Protein AF-A0A502CGW6-F1 (afdb_monomer)

Mean predicted aligned error: 6.19 Å

Organism: NCBI:txid301154

Secondary structure (DSSP, 8-state):
-HHHHHHHHHHHSEEEHHHHHHHHT--HHHHHHHHHTTSSPBP--HHHHHHHTS-EEEHHHHHHHHHHHHHHSPPSPPPTT-EEHHHHGGG--SS---HHHHHHHHH-BTTB--SS-EEE--S--SSHHHHEEE-TTGGGGGTT----SGGGTT----SEE-HHHHHHHTT-TT-TT--HHHHTTTTEESS-SSSSSPEEEHHHHHHHHHHEE-HHHHHHHHT--HHHHHHHHGGGGGGB-SSSEEHHHHHHTT----

Radius of gyration: 19.45 Å; Cα contacts (8 Å, |Δi|>4): 403; chains: 1; bounding box: 50×48×57 Å

Sequence (258 aa):
MAELVEIRRAQIESRTWAEIARSIGIPLYGMEQLHCMEKIDREMNAAAQYLRGAWGVTTASRDTLWDDIEQNATQGIPPRGATPLGTAVRRIGGRLKPWGAIFDALSGSALQPSPMRFWISTDNAAAWTRRIQVISEDLKRFDDVAFDPEGYALLRFSETTNITGAREILNLGGIPSCNLQKLFAGDIASRPQFGPEKAIGLSVVLEEAQRSISVAEICEHNQWSPRRLKGQVLKFADARTATGWKREVIEGSGLLTS

pLDDT: mean 86.33, std 9.91, range [49.78, 96.38]

Structure (mmCIF, N/CA/C/O backbone):
data_AF-A0A502CGW6-F1
#
_entry.id   AF-A0A502CGW6-F1
#
loop_
_atom_site.group_PDB
_atom_site.id
_atom_site.type_symbol
_atom_site.label_atom_id
_atom_site.label_alt_id
_atom_site.label_comp_id
_atom_site.label_asym_id
_atom_site.label_entity_id
_atom_site.label_seq_id
_atom_site.pdbx_PDB_ins_code
_atom_site.Cartn_x
_atom_site.Cartn_y
_atom_site.Cartn_z
_atom_site.occupancy
_atom_site.B_iso_or_equiv
_atom_site.auth_seq_id
_atom_site.auth_comp_id
_atom_site.auth_asym_id
_atom_site.auth_atom_id
_atom_site.pdbx_PDB_model_num
ATOM 1 N N . MET A 1 1 ? 27.212 -11.651 -29.723 1.00 62.97 1 MET A N 1
ATOM 2 C CA . MET A 1 1 ? 27.913 -10.542 -29.025 1.00 62.97 1 MET A CA 1
ATOM 3 C C . MET A 1 1 ? 26.953 -9.400 -28.701 1.00 62.97 1 MET A C 1
ATOM 5 O O . MET A 1 1 ? 26.825 -9.102 -27.525 1.00 62.97 1 MET A O 1
ATOM 9 N N . ALA A 1 2 ? 26.238 -8.825 -29.679 1.00 70.25 2 ALA A N 1
ATOM 10 C CA . ALA A 1 2 ? 25.236 -7.771 -29.441 1.00 70.25 2 ALA A CA 1
ATOM 11 C C . ALA A 1 2 ? 24.123 -8.187 -28.452 1.00 70.25 2 ALA A C 1
ATOM 13 O O . ALA A 1 2 ? 23.857 -7.475 -27.493 1.00 70.25 2 ALA A O 1
ATOM 14 N N . GLU A 1 3 ? 23.586 -9.399 -28.598 1.00 80.50 3 GLU A N 1
ATOM 15 C CA . GLU A 1 3 ? 22.519 -9.932 -27.735 1.00 80.50 3 GLU A CA 1
ATOM 16 C C . GLU A 1 3 ? 22.928 -10.059 -26.250 1.00 80.50 3 GLU A C 1
ATOM 18 O O . GLU A 1 3 ? 22.177 -9.700 -25.350 1.00 80.50 3 GLU A O 1
ATOM 23 N N . LEU A 1 4 ? 24.170 -10.475 -25.966 1.00 84.62 4 LEU A N 1
ATOM 24 C CA . LEU A 1 4 ? 24.692 -10.531 -24.591 1.00 84.62 4 LEU A CA 1
ATOM 25 C C . LEU A 1 4 ? 24.884 -9.134 -23.981 1.00 84.62 4 LEU A C 1
ATOM 27 O O . LEU A 1 4 ? 24.728 -8.961 -22.772 1.00 84.62 4 LEU A O 1
ATOM 31 N N . VAL A 1 5 ? 25.227 -8.140 -24.806 1.00 89.50 5 VAL A N 1
ATOM 32 C CA . VAL A 1 5 ? 25.346 -6.742 -24.370 1.00 89.50 5 VAL A CA 1
ATOM 33 C C . VAL A 1 5 ? 23.971 -6.180 -24.011 1.00 89.50 5 VAL A C 1
ATOM 35 O O . VAL A 1 5 ? 23.846 -5.521 -22.981 1.00 89.50 5 VAL A O 1
ATOM 38 N N . GLU A 1 6 ? 22.938 -6.485 -24.796 1.00 89.12 6 GLU A N 1
ATOM 39 C CA . GLU A 1 6 ? 21.555 -6.069 -24.527 1.00 89.12 6 GLU A CA 1
ATOM 40 C C . GLU A 1 6 ? 20.983 -6.722 -23.267 1.00 89.12 6 GLU A C 1
ATOM 42 O O . GLU A 1 6 ? 20.411 -6.030 -22.428 1.00 89.12 6 GLU A O 1
ATOM 47 N N . ILE A 1 7 ? 21.211 -8.024 -23.066 1.00 88.81 7 ILE A N 1
ATOM 48 C CA . ILE A 1 7 ? 20.796 -8.726 -21.840 1.00 88.81 7 ILE A CA 1
ATOM 49 C C . ILE A 1 7 ? 21.468 -8.108 -20.610 1.00 88.81 7 ILE A C 1
ATOM 51 O O . ILE A 1 7 ? 20.817 -7.863 -19.593 1.00 88.81 7 ILE A O 1
ATOM 55 N N . ARG A 1 8 ? 22.774 -7.828 -20.691 1.00 88.50 8 ARG A N 1
ATOM 56 C CA . ARG A 1 8 ? 23.515 -7.219 -19.581 1.00 88.50 8 ARG A CA 1
ATOM 57 C C . ARG A 1 8 ? 23.045 -5.794 -19.300 1.00 88.50 8 ARG A C 1
ATOM 59 O O . ARG A 1 8 ? 22.948 -5.417 -18.135 1.00 88.50 8 ARG A O 1
ATOM 66 N N . ARG A 1 9 ? 22.737 -5.021 -20.344 1.00 89.94 9 ARG A N 1
ATOM 67 C CA . ARG A 1 9 ? 22.161 -3.679 -20.216 1.00 89.94 9 ARG A CA 1
ATOM 68 C C . ARG A 1 9 ? 20.817 -3.733 -19.492 1.00 89.94 9 ARG A C 1
ATOM 70 O O . ARG A 1 9 ? 20.691 -3.102 -18.449 1.00 89.94 9 ARG A O 1
ATOM 77 N N . ALA A 1 10 ? 19.897 -4.577 -19.957 1.00 88.12 10 ALA A N 1
ATOM 78 C CA . ALA A 1 10 ? 18.607 -4.818 -19.313 1.00 88.12 10 ALA A CA 1
ATOM 79 C C . ALA A 1 10 ? 18.766 -5.200 -17.830 1.00 88.12 10 ALA A C 1
ATOM 81 O O . ALA A 1 10 ? 18.075 -4.684 -16.958 1.00 88.12 10 ALA A O 1
ATOM 82 N N . GLN A 1 11 ? 19.741 -6.047 -17.481 1.00 86.06 11 GLN A N 1
ATOM 83 C CA . GLN A 1 11 ? 20.004 -6.388 -16.077 1.00 86.06 11 GLN A CA 1
ATOM 84 C C . GLN A 1 11 ? 20.481 -5.202 -15.219 1.00 86.06 11 GLN A C 1
ATOM 86 O O . GLN A 1 11 ? 20.134 -5.127 -14.037 1.00 86.06 11 GLN A O 1
ATOM 91 N N . ILE A 1 12 ? 21.268 -4.288 -15.792 1.00 88.88 12 ILE A N 1
ATOM 92 C CA . ILE A 1 12 ? 21.790 -3.096 -15.106 1.00 88.88 12 ILE A CA 1
ATOM 93 C C . ILE A 1 12 ? 20.691 -2.039 -14.933 1.00 88.88 12 ILE A C 1
ATOM 95 O O . ILE A 1 12 ? 20.550 -1.494 -13.833 1.00 88.88 12 ILE A O 1
ATOM 99 N N . GLU A 1 13 ? 19.910 -1.809 -15.990 1.00 92.00 13 GLU A N 1
ATOM 100 C CA . GLU A 1 13 ? 18.857 -0.785 -16.124 1.00 92.00 13 GLU A CA 1
ATOM 101 C C . GLU A 1 13 ? 17.496 -1.232 -15.570 1.00 92.00 13 GLU A C 1
ATOM 103 O O . GLU A 1 13 ? 16.495 -0.528 -15.684 1.00 92.00 13 GLU A O 1
ATOM 108 N N . SER A 1 14 ? 17.442 -2.395 -14.918 1.00 91.88 14 SER A N 1
ATOM 109 C CA . SER A 1 14 ? 16.259 -2.839 -14.190 1.00 91.88 14 SER A CA 1
ATOM 110 C C . SER A 1 14 ? 16.593 -3.379 -12.802 1.00 91.88 14 SER A C 1
ATOM 112 O O . SER A 1 14 ? 17.697 -3.855 -12.488 1.00 91.88 14 SER A O 1
ATOM 114 N N . ARG A 1 15 ? 15.604 -3.303 -11.919 1.00 91.31 15 ARG A N 1
ATOM 115 C CA . ARG A 1 15 ? 15.628 -3.888 -10.574 1.00 91.31 15 ARG A CA 1
ATOM 116 C C . ARG A 1 15 ? 14.469 -4.851 -10.423 1.00 91.31 15 ARG A C 1
ATOM 118 O O . ARG A 1 15 ? 13.505 -4.790 -11.176 1.00 91.31 15 ARG A O 1
ATOM 125 N N . THR A 1 16 ? 14.574 -5.785 -9.489 1.00 89.69 16 THR A N 1
ATOM 126 C CA . THR A 1 16 ? 13.468 -6.713 -9.247 1.00 89.69 16 THR A CA 1
ATOM 127 C C . THR A 1 16 ? 12.258 -5.961 -8.698 1.00 89.69 16 THR A C 1
ATOM 129 O O . THR A 1 16 ? 12.388 -4.988 -7.951 1.00 89.69 16 THR A O 1
ATOM 132 N N . TRP A 1 17 ? 11.074 -6.477 -9.006 1.00 87.44 17 TRP A N 1
ATOM 133 C CA . TRP A 1 17 ? 9.801 -5.998 -8.471 1.00 87.44 17 TRP A CA 1
ATOM 134 C C . TRP A 1 17 ? 9.826 -5.824 -6.943 1.00 87.44 17 TRP A C 1
ATOM 136 O O . TRP A 1 17 ? 9.411 -4.796 -6.418 1.00 87.44 17 TRP A O 1
ATOM 146 N N . ALA A 1 18 ? 10.386 -6.804 -6.223 1.00 86.69 18 ALA A N 1
ATOM 147 C CA . ALA A 1 18 ? 10.474 -6.790 -4.764 1.00 86.69 18 ALA A CA 1
ATOM 148 C C . ALA A 1 18 ? 11.466 -5.748 -4.215 1.00 86.69 18 ALA A C 1
ATOM 150 O O . ALA A 1 18 ? 11.221 -5.170 -3.155 1.00 86.69 18 ALA A O 1
ATOM 151 N N . GLU A 1 19 ? 12.581 -5.492 -4.908 1.00 89.44 19 GLU A N 1
ATOM 152 C CA . GLU A 1 19 ? 13.518 -4.425 -4.531 1.00 89.44 19 GLU A CA 1
ATOM 153 C C . GLU A 1 19 ? 12.863 -3.053 -4.660 1.00 89.44 19 GLU A C 1
ATOM 155 O O . GLU A 1 19 ? 12.957 -2.244 -3.733 1.00 89.44 19 GLU A O 1
ATOM 160 N N . ILE A 1 20 ? 12.153 -2.813 -5.767 1.00 90.81 20 ILE A N 1
ATOM 161 C CA . ILE A 1 20 ? 11.438 -1.553 -5.971 1.00 90.81 20 ILE A CA 1
ATOM 162 C C . ILE A 1 20 ? 10.308 -1.407 -4.951 1.00 90.81 20 ILE A C 1
ATOM 164 O O . ILE A 1 20 ? 10.285 -0.403 -4.241 1.00 90.81 20 ILE A O 1
ATOM 168 N N . ALA A 1 21 ? 9.470 -2.431 -4.765 1.00 91.06 21 ALA A N 1
ATOM 169 C CA . ALA A 1 21 ? 8.412 -2.441 -3.752 1.00 91.06 21 ALA A CA 1
ATOM 170 C C . ALA A 1 21 ? 8.939 -2.084 -2.351 1.00 91.06 21 ALA A C 1
ATOM 172 O O . ALA A 1 21 ? 8.340 -1.276 -1.641 1.00 91.06 21 ALA A O 1
ATOM 173 N N . ARG A 1 22 ? 10.102 -2.631 -1.964 1.00 89.94 22 ARG A N 1
ATOM 174 C CA . ARG A 1 22 ? 10.756 -2.336 -0.679 1.00 89.94 22 ARG A CA 1
ATOM 175 C C . ARG A 1 22 ? 11.248 -0.892 -0.593 1.00 89.94 22 ARG A C 1
ATOM 177 O O . ARG A 1 22 ? 11.094 -0.280 0.460 1.00 89.94 22 ARG A O 1
ATOM 184 N N . SER A 1 23 ? 11.831 -0.367 -1.672 1.00 90.31 23 SER A N 1
ATOM 185 C CA . SER A 1 23 ? 12.300 1.025 -1.741 1.00 90.31 23 SER A CA 1
ATOM 186 C C . SER A 1 23 ? 11.148 2.029 -1.682 1.00 90.31 23 SER A C 1
ATOM 188 O O . SER A 1 23 ? 11.258 3.057 -1.019 1.00 90.31 23 SER A O 1
ATOM 190 N N . ILE A 1 24 ? 10.004 1.711 -2.291 1.00 91.69 24 ILE A N 1
ATOM 191 C CA . ILE A 1 24 ? 8.788 2.512 -2.150 1.00 91.69 24 ILE A CA 1
ATOM 192 C C . ILE A 1 24 ? 8.216 2.342 -0.736 1.00 91.69 24 ILE A C 1
ATOM 194 O O . ILE A 1 24 ? 7.818 3.308 -0.093 1.00 91.69 24 ILE A O 1
ATOM 198 N N . GLY A 1 25 ? 8.210 1.114 -0.222 1.00 91.12 25 GLY A N 1
ATOM 199 C CA . GLY A 1 25 ? 7.536 0.739 1.017 1.00 91.12 25 GLY A CA 1
ATOM 200 C C . GLY A 1 25 ? 6.070 0.364 0.806 1.00 91.12 25 GLY A C 1
ATOM 201 O O . GLY A 1 25 ? 5.244 0.708 1.651 1.00 91.12 25 GLY A O 1
ATOM 202 N N . ILE A 1 26 ? 5.768 -0.327 -0.298 1.00 92.75 26 ILE A N 1
ATOM 203 C CA . ILE A 1 26 ? 4.449 -0.896 -0.619 1.00 92.75 26 ILE A CA 1
ATOM 204 C C . ILE A 1 26 ? 4.547 -2.420 -0.817 1.00 92.75 26 ILE A C 1
ATOM 206 O O . ILE A 1 26 ? 5.631 -2.943 -1.089 1.00 92.75 26 ILE A O 1
ATOM 210 N N . PRO A 1 27 ? 3.441 -3.164 -0.657 1.00 91.06 27 PRO A N 1
ATOM 211 C CA . PRO A 1 27 ? 3.388 -4.595 -0.955 1.00 91.06 27 PRO A CA 1
ATOM 212 C C . PRO A 1 27 ? 3.413 -4.867 -2.468 1.00 91.06 27 PRO A C 1
ATOM 214 O O . PRO A 1 27 ? 3.195 -3.970 -3.280 1.00 91.06 27 PRO A O 1
ATOM 217 N N . LEU A 1 28 ? 3.640 -6.129 -2.854 1.00 88.81 28 LEU A N 1
ATOM 218 C CA . LEU A 1 28 ? 3.736 -6.526 -4.266 1.00 88.81 28 LEU A CA 1
ATOM 219 C C . LEU A 1 28 ? 2.450 -6.244 -5.057 1.00 88.81 28 LEU A C 1
ATOM 221 O O . LEU A 1 28 ? 2.550 -5.803 -6.195 1.00 88.81 28 LEU A O 1
ATOM 225 N N . TYR A 1 29 ? 1.269 -6.393 -4.447 1.00 90.56 29 TYR A N 1
ATOM 226 C CA . TYR A 1 29 ? 0.013 -6.022 -5.108 1.00 90.56 29 TYR A CA 1
ATOM 227 C C . TYR A 1 29 ? -0.060 -4.514 -5.398 1.00 90.56 29 TYR A C 1
ATOM 229 O O . TYR A 1 29 ? -0.655 -4.095 -6.382 1.00 90.56 29 TYR A O 1
ATOM 237 N N . GLY A 1 30 ? 0.573 -3.672 -4.571 1.00 93.31 30 GLY A N 1
ATOM 238 C CA . GLY A 1 30 ? 0.634 -2.232 -4.818 1.00 93.31 30 GLY A CA 1
ATOM 239 C C . GLY A 1 30 ? 1.439 -1.917 -6.077 1.00 93.31 30 GLY A C 1
ATOM 240 O O . GLY A 1 30 ? 1.062 -1.048 -6.849 1.00 93.31 30 GLY A O 1
ATOM 241 N N . MET A 1 31 ? 2.501 -2.680 -6.332 1.00 92.12 31 MET A N 1
ATOM 242 C CA . MET A 1 31 ? 3.257 -2.579 -7.578 1.00 92.12 31 MET A CA 1
ATOM 243 C C . MET A 1 31 ? 2.454 -3.057 -8.796 1.00 92.12 31 MET A C 1
ATOM 245 O O . MET A 1 31 ? 2.593 -2.483 -9.868 1.00 92.12 31 MET A O 1
ATOM 249 N N . GLU A 1 32 ? 1.608 -4.082 -8.654 1.00 91.62 32 GLU A N 1
ATOM 250 C CA . GLU A 1 32 ? 0.695 -4.497 -9.733 1.00 91.62 32 GLU A CA 1
ATOM 251 C C . GLU A 1 32 ? -0.258 -3.361 -10.107 1.00 91.62 32 GLU A C 1
ATOM 253 O O . GLU A 1 32 ? -0.428 -3.079 -11.290 1.00 91.62 32 GLU A O 1
ATOM 258 N N . GLN A 1 33 ? -0.801 -2.653 -9.111 1.00 93.75 33 GLN A N 1
ATOM 259 C CA . GLN A 1 33 ? -1.633 -1.470 -9.344 1.00 93.75 33 GLN A CA 1
ATOM 260 C C . GLN A 1 33 ? -0.853 -0.348 -10.043 1.00 93.75 33 GLN A C 1
ATOM 262 O O . GLN A 1 33 ? -1.354 0.218 -11.008 1.00 93.75 33 GLN A O 1
ATOM 267 N N . LEU A 1 34 ? 0.379 -0.048 -9.604 1.00 93.25 34 LEU A N 1
ATOM 268 C CA . LEU A 1 34 ? 1.227 0.960 -10.258 1.00 93.25 34 LEU A CA 1
ATOM 269 C C . LEU A 1 34 ? 1.516 0.610 -11.720 1.00 93.25 34 LEU A C 1
ATOM 271 O O . LEU A 1 34 ? 1.512 1.491 -12.571 1.00 93.25 34 LEU A O 1
ATOM 275 N N . HIS A 1 35 ? 1.772 -0.665 -12.009 1.00 92.12 35 HIS A N 1
ATOM 276 C CA . HIS A 1 35 ? 2.032 -1.111 -13.372 1.00 92.12 35 HIS A CA 1
ATOM 277 C C . HIS A 1 35 ? 0.783 -1.013 -14.252 1.00 92.12 35 HIS A C 1
ATOM 279 O O . HIS A 1 35 ? 0.869 -0.533 -15.375 1.00 92.12 35 HIS A O 1
ATOM 285 N N . CYS A 1 36 ? -0.380 -1.410 -13.727 1.00 90.88 36 CYS A N 1
ATOM 286 C CA . CYS A 1 36 ? -1.659 -1.274 -14.427 1.00 90.88 36 CYS A CA 1
ATOM 287 C C . CYS A 1 36 ? -1.971 0.186 -14.766 1.00 90.88 36 CYS A C 1
ATOM 289 O O . CYS A 1 36 ? -2.442 0.480 -15.855 1.00 90.88 36 CYS A O 1
ATOM 291 N N . MET A 1 37 ? -1.657 1.101 -13.853 1.00 89.75 37 MET A N 1
ATOM 292 C CA . MET A 1 37 ? -1.858 2.538 -14.038 1.00 89.75 37 MET A CA 1
ATOM 293 C C . MET A 1 37 ? -0.715 3.223 -14.804 1.00 89.75 37 MET A C 1
ATOM 295 O O . MET A 1 37 ? -0.596 4.445 -14.740 1.00 89.75 37 MET A O 1
ATOM 299 N N . GLU A 1 38 ? 0.146 2.449 -15.474 1.00 90.75 38 GLU A N 1
ATOM 300 C CA . GLU A 1 38 ? 1.255 2.942 -16.306 1.00 90.75 38 GLU A CA 1
ATOM 301 C C . GLU A 1 38 ? 2.226 3.872 -15.553 1.00 90.75 38 GLU A C 1
ATOM 303 O O . GLU A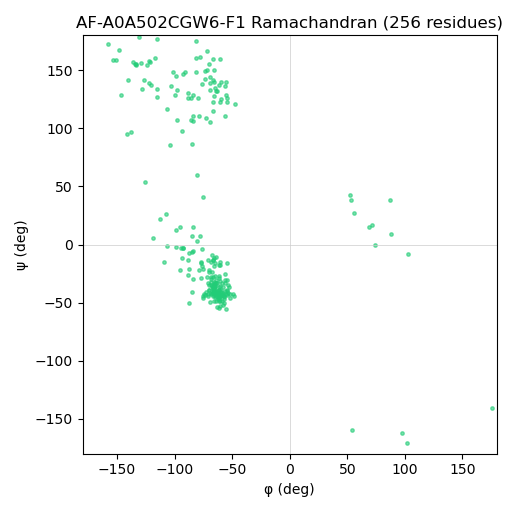 1 38 ? 2.887 4.729 -16.131 1.00 90.75 38 GLU A O 1
ATOM 308 N N . LYS A 1 39 ? 2.335 3.701 -14.229 1.00 91.00 39 LYS A N 1
ATOM 309 C CA . LYS A 1 39 ? 3.275 4.455 -13.383 1.00 91.00 39 LYS A CA 1
ATOM 310 C C . LYS A 1 39 ? 4.646 3.804 -13.304 1.00 91.00 39 LYS A C 1
ATOM 312 O O . LYS A 1 39 ? 5.615 4.452 -12.924 1.00 91.00 39 LYS A O 1
ATOM 317 N N . ILE A 1 40 ? 4.725 2.510 -13.604 1.00 92.44 40 ILE A N 1
ATOM 318 C CA . ILE A 1 40 ? 5.979 1.764 -13.678 1.00 92.44 40 ILE A CA 1
ATOM 319 C C . ILE A 1 40 ? 5.953 0.790 -14.853 1.00 92.44 40 ILE A C 1
ATOM 321 O O . ILE A 1 40 ? 4.961 0.096 -15.094 1.00 92.44 40 ILE A O 1
ATOM 325 N N . ASP A 1 41 ? 7.098 0.665 -15.514 1.00 91.56 41 ASP A N 1
ATOM 326 C CA . ASP A 1 41 ? 7.268 -0.197 -16.671 1.00 91.56 41 ASP A CA 1
ATOM 327 C C . ASP A 1 41 ? 7.999 -1.479 -16.306 1.00 91.56 41 ASP A C 1
ATOM 329 O O . ASP A 1 41 ? 9.023 -1.494 -15.606 1.00 91.56 41 ASP A O 1
ATOM 333 N N . ARG A 1 42 ? 7.482 -2.583 -16.840 1.00 88.88 42 ARG A N 1
ATOM 334 C CA . ARG A 1 42 ? 8.123 -3.888 -16.752 1.00 88.88 42 ARG A CA 1
ATOM 335 C C . ARG A 1 42 ? 9.289 -3.957 -17.740 1.00 88.88 42 ARG A C 1
ATOM 337 O O . ARG A 1 42 ? 9.170 -3.570 -18.895 1.00 88.88 42 ARG A O 1
ATOM 344 N N . GLU A 1 43 ? 10.403 -4.533 -17.299 1.00 89.50 43 GLU A N 1
ATOM 345 C CA . GLU A 1 43 ? 11.509 -4.928 -18.179 1.00 89.50 43 GLU A CA 1
ATOM 346 C C . GLU A 1 43 ? 11.012 -5.963 -19.195 1.00 89.50 43 GLU A C 1
ATOM 348 O O . GLU A 1 43 ? 10.535 -7.016 -18.782 1.00 89.50 43 GLU A O 1
ATOM 353 N N . MET A 1 44 ? 11.142 -5.716 -20.498 1.00 87.62 44 MET A N 1
ATOM 354 C CA . MET A 1 44 ? 10.580 -6.582 -21.546 1.00 87.62 44 MET A CA 1
ATOM 355 C C . MET A 1 44 ? 11.569 -7.628 -22.075 1.00 87.62 44 MET A C 1
ATOM 357 O O . MET A 1 44 ? 11.157 -8.570 -22.755 1.00 87.62 44 MET A O 1
ATOM 361 N N . ASN A 1 45 ? 12.862 -7.529 -21.744 1.00 88.69 45 ASN A N 1
ATOM 362 C CA . ASN A 1 45 ? 13.854 -8.505 -22.196 1.00 88.69 45 ASN A CA 1
ATOM 363 C C . ASN A 1 45 ? 13.650 -9.880 -21.517 1.00 88.69 45 ASN A C 1
ATOM 365 O O . ASN A 1 45 ? 13.989 -10.083 -20.347 1.00 88.69 45 ASN A O 1
ATOM 369 N N . ALA A 1 46 ? 13.119 -10.850 -22.269 1.00 86.25 46 ALA A N 1
ATOM 370 C CA . ALA A 1 46 ? 12.787 -12.186 -21.766 1.00 86.25 46 ALA A CA 1
ATOM 371 C C . ALA A 1 46 ? 14.006 -12.961 -21.229 1.00 86.25 46 ALA A C 1
ATOM 373 O O . ALA A 1 46 ? 13.897 -13.658 -20.219 1.00 86.25 46 ALA A O 1
ATOM 374 N N . ALA A 1 47 ? 15.178 -12.815 -21.853 1.00 86.12 47 ALA A N 1
ATOM 375 C CA . ALA A 1 47 ? 16.403 -13.470 -21.400 1.00 86.12 47 ALA A CA 1
ATOM 376 C C . ALA A 1 47 ? 16.922 -12.861 -20.085 1.00 86.12 47 ALA A C 1
ATOM 378 O O . ALA A 1 47 ? 17.330 -13.593 -19.181 1.00 86.12 47 ALA A O 1
ATOM 379 N N . ALA A 1 48 ? 16.833 -11.538 -19.923 1.00 85.75 48 ALA A N 1
ATOM 380 C CA . ALA A 1 48 ? 17.150 -10.871 -18.663 1.00 85.75 48 ALA A CA 1
ATOM 381 C C . ALA A 1 48 ? 16.195 -11.302 -17.537 1.00 85.75 48 ALA A C 1
ATOM 383 O O . ALA A 1 48 ? 16.654 -11.568 -16.423 1.00 85.75 48 ALA A O 1
ATOM 384 N N . GLN A 1 49 ? 14.892 -11.430 -17.824 1.00 83.19 49 GLN A N 1
ATOM 385 C CA . GLN A 1 49 ? 13.910 -11.966 -16.872 1.00 83.19 49 GLN A CA 1
ATOM 386 C C . GLN A 1 49 ? 14.227 -13.414 -16.479 1.00 83.19 49 GLN A C 1
ATOM 388 O O . GLN A 1 49 ? 14.234 -13.732 -15.289 1.00 83.19 49 GLN A O 1
ATOM 393 N N . TYR A 1 50 ? 14.525 -14.275 -17.458 1.00 83.88 50 TYR A N 1
ATOM 394 C CA . TYR A 1 50 ? 14.865 -15.679 -17.224 1.00 83.88 50 TYR A CA 1
ATOM 395 C C . TYR A 1 50 ? 16.085 -15.820 -16.308 1.00 83.88 50 TYR A C 1
ATOM 397 O O . TYR A 1 50 ? 16.028 -16.531 -15.308 1.00 83.88 50 TYR A O 1
ATOM 405 N N . LEU A 1 51 ? 17.163 -15.083 -16.593 1.00 84.12 51 LEU A N 1
ATOM 406 C CA . LEU A 1 51 ? 18.384 -15.105 -15.781 1.00 84.12 51 LEU A CA 1
ATOM 407 C C . LEU A 1 51 ? 18.175 -14.539 -14.370 1.00 84.12 51 LEU A C 1
ATOM 409 O O . LEU A 1 51 ? 18.832 -14.978 -13.430 1.00 84.12 51 LEU A O 1
ATOM 413 N N . ARG A 1 52 ? 17.280 -13.557 -14.215 1.00 83.06 52 ARG A N 1
ATOM 414 C CA . ARG A 1 52 ? 16.962 -12.940 -12.919 1.00 83.06 52 ARG A CA 1
ATOM 415 C C . ARG A 1 52 ? 16.045 -13.823 -12.066 1.00 83.06 52 ARG A C 1
ATOM 417 O O . ARG A 1 52 ? 16.087 -13.726 -10.843 1.00 83.06 52 ARG A O 1
ATOM 424 N N . GLY A 1 53 ? 15.198 -14.643 -12.690 1.00 77.94 53 GLY A N 1
ATOM 425 C CA . GLY A 1 53 ? 14.204 -15.476 -12.004 1.00 77.94 53 GLY A CA 1
ATOM 426 C C . GLY A 1 53 ? 13.060 -14.685 -11.353 1.00 77.94 53 GLY A C 1
ATOM 427 O O . GLY A 1 53 ? 12.342 -15.221 -10.513 1.00 77.94 53 GLY A O 1
ATOM 428 N N . ALA A 1 54 ? 12.896 -13.407 -11.707 1.00 76.75 54 ALA A N 1
ATOM 429 C CA . ALA A 1 54 ? 11.859 -12.519 -11.186 1.00 76.75 54 ALA A CA 1
ATOM 430 C C . ALA A 1 54 ? 11.534 -11.415 -12.201 1.00 76.75 54 ALA A C 1
ATOM 432 O O . ALA A 1 54 ? 12.362 -11.081 -13.052 1.00 76.75 54 ALA A O 1
ATOM 433 N N . TRP A 1 55 ? 10.348 -10.811 -12.085 1.00 82.88 55 TRP A N 1
ATOM 434 C CA . TRP A 1 55 ? 9.990 -9.655 -12.907 1.00 82.88 55 TRP A CA 1
ATOM 435 C C . TRP A 1 55 ? 10.903 -8.465 -12.600 1.00 82.88 55 TRP A C 1
ATOM 437 O O . TRP A 1 55 ? 11.150 -8.130 -11.436 1.00 82.88 55 TRP A O 1
ATOM 447 N N . GLY A 1 56 ? 11.419 -7.852 -13.665 1.00 86.75 56 GLY A N 1
ATOM 448 C CA . GLY A 1 56 ? 12.177 -6.611 -13.606 1.00 86.75 56 GLY A CA 1
ATOM 449 C C . GLY A 1 56 ? 11.266 -5.405 -13.812 1.00 86.75 56 GLY A C 1
ATOM 450 O O . GLY A 1 56 ? 10.306 -5.477 -14.576 1.00 86.75 56 GLY A O 1
ATOM 451 N N . VAL A 1 57 ? 11.594 -4.307 -13.145 1.00 90.88 57 VAL A N 1
ATOM 452 C CA . VAL A 1 57 ? 11.030 -2.970 -13.343 1.00 90.88 57 VAL A CA 1
ATOM 453 C C . VAL A 1 57 ? 12.157 -2.083 -13.849 1.00 90.88 57 VAL A C 1
ATOM 455 O O . VAL A 1 57 ? 13.268 -2.147 -13.304 1.00 90.88 57 VAL A O 1
ATOM 458 N N . THR A 1 58 ? 11.899 -1.292 -14.887 1.00 92.94 58 THR A N 1
ATOM 459 C CA . THR A 1 58 ? 12.921 -0.393 -15.435 1.00 92.94 58 THR A CA 1
ATOM 460 C C . THR A 1 58 ? 13.282 0.679 -14.405 1.00 92.94 58 THR A C 1
ATOM 462 O O . THR A 1 58 ? 12.426 1.187 -13.676 1.00 92.94 58 THR A O 1
ATOM 465 N N . THR A 1 59 ? 14.565 1.024 -14.293 1.00 89.94 59 THR A N 1
ATOM 466 C CA . THR A 1 59 ? 14.980 2.112 -13.397 1.00 89.94 59 THR A CA 1
ATOM 467 C C . THR A 1 59 ? 14.500 3.463 -13.905 1.00 89.94 59 THR A C 1
ATOM 469 O O . THR A 1 59 ? 14.224 4.326 -13.087 1.00 89.94 59 THR A O 1
ATOM 472 N N . ALA A 1 60 ? 14.332 3.617 -15.222 1.00 91.88 60 ALA A N 1
ATOM 473 C CA . ALA A 1 60 ? 13.834 4.844 -15.835 1.00 91.88 60 ALA A CA 1
ATOM 474 C C . ALA A 1 60 ? 12.402 5.174 -15.391 1.00 91.88 60 ALA A C 1
ATOM 476 O O . ALA A 1 60 ? 12.184 6.244 -14.839 1.00 91.88 60 ALA A O 1
ATOM 477 N N . SER A 1 61 ? 11.448 4.243 -15.530 1.00 92.94 61 SER A N 1
ATOM 478 C CA . SER A 1 61 ? 10.056 4.493 -15.117 1.00 92.94 61 SER A CA 1
ATOM 479 C C . SER A 1 61 ? 9.935 4.747 -13.614 1.00 92.94 61 SER A C 1
ATOM 481 O O . SER A 1 61 ? 9.104 5.528 -13.162 1.00 92.94 61 SER A O 1
ATOM 483 N N . ARG A 1 62 ? 10.791 4.086 -12.822 1.00 91.94 62 ARG A N 1
ATOM 484 C CA . ARG A 1 62 ? 10.926 4.372 -11.395 1.00 91.94 62 ARG A CA 1
ATOM 485 C C . ARG A 1 62 ? 11.391 5.814 -11.189 1.00 91.94 62 ARG A C 1
ATOM 487 O O . ARG A 1 62 ? 10.745 6.548 -10.467 1.00 91.94 62 ARG A O 1
ATOM 494 N N . ASP A 1 63 ? 12.492 6.226 -11.799 1.00 91.81 63 ASP A N 1
ATOM 495 C CA . ASP A 1 63 ? 13.036 7.570 -11.580 1.00 91.81 63 ASP A CA 1
ATOM 496 C C . ASP A 1 63 ? 12.042 8.655 -12.016 1.00 91.81 63 ASP A C 1
ATOM 498 O O . ASP A 1 63 ? 11.812 9.591 -11.261 1.00 91.81 63 ASP A O 1
ATOM 502 N N . THR A 1 64 ? 11.324 8.450 -13.125 1.00 92.81 64 THR A N 1
ATOM 503 C CA . THR A 1 64 ? 10.233 9.339 -13.555 1.00 92.81 64 THR A CA 1
ATOM 504 C C . THR A 1 64 ? 9.132 9.483 -12.505 1.00 92.81 64 THR A C 1
ATOM 506 O O . THR A 1 64 ? 8.817 10.602 -12.115 1.00 92.81 64 THR A O 1
ATOM 509 N N . LEU A 1 65 ? 8.579 8.377 -11.986 1.00 92.19 65 LEU A N 1
ATOM 510 C CA . LEU A 1 65 ? 7.533 8.452 -10.956 1.00 92.19 65 LEU A CA 1
ATOM 511 C C . LEU A 1 65 ? 8.025 9.202 -9.702 1.00 92.19 65 LEU A C 1
ATOM 513 O O . LEU A 1 65 ? 7.248 9.872 -9.025 1.00 92.19 65 LEU A O 1
ATOM 517 N N . TRP A 1 66 ? 9.309 9.093 -9.373 1.00 90.94 66 TRP A N 1
ATOM 518 C CA . TRP A 1 66 ? 9.882 9.743 -8.202 1.00 90.94 66 TRP A CA 1
ATOM 519 C C . TRP A 1 66 ? 10.076 11.231 -8.428 1.00 90.94 66 TRP A C 1
ATOM 521 O O . TRP A 1 66 ? 9.682 12.017 -7.568 1.00 90.94 66 TRP A O 1
ATOM 531 N N . ASP A 1 67 ? 10.627 11.604 -9.578 1.00 92.44 67 ASP A N 1
ATOM 532 C CA . ASP A 1 67 ? 10.795 12.996 -9.973 1.00 92.44 67 ASP A CA 1
ATOM 533 C C . ASP A 1 67 ? 9.436 13.711 -10.001 1.00 92.44 67 ASP A C 1
ATOM 535 O O . ASP A 1 67 ? 9.316 14.818 -9.479 1.00 92.44 67 ASP A O 1
ATOM 539 N N . ASP A 1 68 ? 8.389 13.056 -10.511 1.00 92.44 68 ASP A N 1
ATOM 540 C CA . ASP A 1 68 ? 7.026 13.597 -10.521 1.00 92.44 68 ASP A CA 1
ATOM 541 C C . ASP A 1 68 ? 6.497 13.841 -9.097 1.00 92.44 68 ASP A C 1
ATOM 543 O O . ASP A 1 68 ? 5.943 14.904 -8.798 1.00 92.44 68 ASP A O 1
ATOM 547 N N . ILE A 1 69 ? 6.698 12.888 -8.181 1.00 93.69 69 ILE A N 1
ATOM 548 C CA . ILE A 1 69 ? 6.311 13.038 -6.768 1.00 93.69 69 ILE A CA 1
ATOM 549 C C . ILE A 1 69 ? 7.124 14.151 -6.093 1.00 93.69 69 ILE A C 1
ATOM 551 O O . ILE A 1 69 ? 6.570 14.938 -5.327 1.00 93.69 69 ILE A O 1
ATOM 555 N N . GLU A 1 70 ? 8.427 14.248 -6.351 1.00 92.94 70 GLU A N 1
ATOM 556 C CA . GLU A 1 70 ? 9.271 15.305 -5.785 1.00 92.94 70 GLU A CA 1
ATOM 557 C C . GLU A 1 70 ? 8.851 16.693 -6.279 1.00 92.94 70 GLU A C 1
ATOM 559 O O . GLU A 1 70 ? 8.741 17.623 -5.477 1.00 92.94 70 GLU A O 1
ATOM 564 N N . GLN A 1 71 ? 8.545 16.828 -7.569 1.00 92.56 71 GLN A N 1
ATOM 565 C CA . GLN A 1 71 ? 8.093 18.086 -8.168 1.00 92.56 71 GLN A CA 1
ATOM 566 C C . GLN A 1 71 ? 6.728 18.536 -7.639 1.00 92.56 71 GLN A C 1
ATOM 568 O O . GLN A 1 71 ? 6.495 19.735 -7.483 1.00 92.56 71 GLN A O 1
ATOM 573 N N . ASN A 1 72 ? 5.837 17.593 -7.323 1.00 93.75 72 ASN A N 1
ATOM 574 C CA . ASN A 1 72 ? 4.518 17.888 -6.759 1.00 93.75 72 ASN A CA 1
ATOM 575 C C . ASN A 1 72 ? 4.530 18.075 -5.231 1.00 93.75 72 ASN A C 1
ATOM 577 O O . ASN A 1 72 ? 3.506 18.449 -4.649 1.00 93.75 72 ASN A O 1
ATOM 581 N N . ALA A 1 73 ? 5.663 17.842 -4.563 1.00 94.25 73 ALA A N 1
ATOM 582 C CA . ALA A 1 73 ? 5.758 17.994 -3.120 1.00 94.25 73 ALA A CA 1
ATOM 583 C C . ALA A 1 73 ? 5.553 19.455 -2.692 1.00 94.25 73 ALA A C 1
ATOM 585 O O . ALA A 1 73 ? 6.141 20.404 -3.222 1.00 94.25 73 ALA A O 1
ATOM 586 N N . THR A 1 74 ? 4.739 19.637 -1.655 1.00 94.19 74 THR A N 1
ATOM 587 C CA . THR A 1 74 ? 4.519 20.939 -1.030 1.00 94.19 74 THR A CA 1
ATOM 588 C C . THR A 1 74 ? 5.811 21.411 -0.369 1.00 94.19 74 THR A C 1
ATOM 590 O O . THR A 1 74 ? 6.417 20.707 0.438 1.00 94.19 74 THR A O 1
ATOM 593 N N . GLN A 1 75 ? 6.221 22.635 -0.696 1.00 92.44 75 GLN A N 1
ATOM 594 C CA . GLN A 1 75 ? 7.411 23.252 -0.122 1.00 92.44 75 GLN A CA 1
ATOM 595 C C . GLN A 1 75 ? 7.173 23.695 1.330 1.00 92.44 75 GLN A C 1
ATOM 597 O O . GLN A 1 75 ? 6.067 24.086 1.712 1.00 92.44 75 GLN A O 1
ATOM 602 N N . GLY A 1 76 ? 8.235 23.678 2.136 1.00 90.50 76 GLY A N 1
ATOM 603 C CA . GLY A 1 76 ? 8.218 24.144 3.524 1.00 90.50 76 GLY A CA 1
ATOM 604 C C . GLY A 1 76 ? 8.046 23.034 4.563 1.00 90.50 76 GLY A C 1
ATOM 605 O O . GLY A 1 76 ? 8.301 21.861 4.306 1.00 90.50 76 GLY A O 1
ATOM 606 N N . ILE A 1 77 ? 7.667 23.434 5.779 1.00 90.00 77 ILE A N 1
ATOM 607 C CA . ILE A 1 77 ? 7.593 22.536 6.937 1.00 90.00 77 ILE A CA 1
ATOM 608 C C . ILE A 1 77 ? 6.203 21.881 6.983 1.00 90.00 77 ILE A C 1
ATOM 610 O O . ILE A 1 77 ? 5.203 22.604 6.920 1.00 90.00 77 ILE A O 1
ATOM 614 N N . PRO A 1 78 ? 6.111 20.546 7.134 1.00 92.00 78 PRO A N 1
ATOM 615 C CA . PRO A 1 78 ? 4.829 19.873 7.284 1.00 92.00 78 PRO A CA 1
ATOM 616 C C . PRO A 1 78 ? 4.077 20.382 8.527 1.00 92.00 78 PRO A C 1
ATOM 618 O O . PRO A 1 78 ? 4.686 20.595 9.582 1.00 92.00 78 PRO A O 1
ATOM 621 N N . PRO A 1 79 ? 2.749 20.574 8.444 1.00 91.94 79 PRO A N 1
ATOM 622 C CA . PRO A 1 79 ? 1.954 21.053 9.564 1.00 91.94 79 PRO A CA 1
ATOM 623 C C . PRO A 1 79 ? 1.910 20.030 10.705 1.00 91.94 79 PRO A C 1
ATOM 625 O O . PRO A 1 79 ? 2.107 18.826 10.520 1.00 91.94 79 PRO A O 1
ATOM 628 N N . ARG A 1 80 ? 1.584 20.507 11.912 1.00 88.69 80 ARG A N 1
ATOM 629 C CA . ARG A 1 80 ? 1.359 19.632 13.069 1.00 88.69 80 ARG A CA 1
ATOM 630 C C . ARG A 1 80 ? 0.215 18.661 12.761 1.00 88.69 80 ARG A C 1
ATOM 632 O O . ARG A 1 80 ? -0.885 19.099 12.450 1.00 88.69 80 ARG A O 1
ATOM 639 N N . GLY A 1 81 ? 0.477 17.364 12.899 1.00 86.00 81 GLY A N 1
ATOM 640 C CA . GLY A 1 81 ? -0.481 16.304 12.565 1.00 86.00 81 GLY A CA 1
ATOM 641 C C . GLY A 1 81 ? -0.196 15.607 11.234 1.00 86.00 81 GLY A C 1
ATOM 642 O O . GLY A 1 81 ? -0.791 14.564 10.976 1.00 86.00 81 GLY A O 1
ATOM 643 N N . ALA A 1 82 ? 0.748 16.112 10.432 1.00 92.44 82 ALA A N 1
ATOM 644 C CA . ALA A 1 82 ? 1.278 15.341 9.318 1.00 92.44 82 ALA A CA 1
ATOM 645 C C . ALA A 1 82 ? 1.961 14.064 9.837 1.00 92.44 82 ALA A C 1
ATOM 647 O O . ALA A 1 82 ? 2.677 14.085 10.843 1.00 92.44 82 ALA A O 1
ATOM 648 N N . THR A 1 83 ? 1.713 12.951 9.158 1.00 92.56 83 THR A N 1
ATOM 649 C CA . THR A 1 83 ? 2.222 11.625 9.520 1.00 92.56 83 THR A CA 1
ATOM 650 C C . THR A 1 83 ? 2.757 10.933 8.269 1.00 92.56 83 THR A C 1
ATOM 652 O O . THR A 1 83 ? 2.313 11.257 7.161 1.00 92.56 83 THR A O 1
ATOM 655 N N . PRO A 1 84 ? 3.689 9.972 8.393 1.00 94.25 84 PRO A N 1
ATOM 656 C CA . PRO A 1 84 ? 4.148 9.218 7.242 1.00 94.25 84 PRO A CA 1
ATOM 657 C C . PRO A 1 84 ? 2.988 8.545 6.501 1.00 94.25 84 PRO A C 1
ATOM 659 O O . PRO A 1 84 ? 2.101 7.963 7.131 1.00 94.25 84 PRO A O 1
ATOM 662 N N . LEU A 1 85 ? 3.028 8.553 5.169 1.00 95.38 85 LEU A N 1
ATOM 663 C CA . LEU A 1 85 ? 2.007 7.958 4.306 1.00 95.38 85 LEU A CA 1
ATOM 664 C C . LEU A 1 85 ? 1.717 6.506 4.699 1.00 95.38 85 LEU A C 1
ATOM 666 O O . LEU A 1 85 ? 0.564 6.141 4.886 1.00 95.38 85 LEU A O 1
ATOM 670 N N . GLY A 1 86 ? 2.756 5.698 4.933 1.00 92.88 86 GLY A N 1
ATOM 671 C CA . GLY A 1 86 ? 2.614 4.301 5.367 1.00 92.88 86 GLY A CA 1
ATOM 672 C C . GLY A 1 86 ? 1.913 4.116 6.725 1.00 92.88 86 GLY A C 1
ATOM 673 O O . GLY A 1 86 ? 1.462 3.013 7.045 1.00 92.88 86 GLY A O 1
ATOM 674 N N . THR A 1 87 ? 1.826 5.170 7.538 1.00 92.12 87 THR A N 1
ATOM 675 C CA . THR A 1 87 ? 1.014 5.214 8.761 1.00 92.12 87 THR A CA 1
ATOM 676 C C . THR A 1 87 ? -0.406 5.670 8.442 1.00 92.12 87 THR A C 1
ATOM 678 O O . THR A 1 87 ? -1.338 4.952 8.791 1.00 92.12 87 THR A O 1
ATOM 681 N N . ALA A 1 88 ? -0.570 6.785 7.719 1.00 93.44 88 ALA A N 1
ATOM 682 C CA . ALA A 1 88 ? -1.880 7.347 7.373 1.00 93.44 88 ALA A CA 1
ATOM 683 C C . ALA A 1 88 ? -2.784 6.345 6.644 1.00 93.44 88 ALA A C 1
ATOM 685 O O . ALA A 1 88 ? -3.965 6.215 6.960 1.00 93.44 88 ALA A O 1
ATOM 686 N N . VAL A 1 89 ? -2.227 5.580 5.699 1.00 94.56 89 VAL A N 1
ATOM 687 C CA . VAL A 1 89 ? -3.004 4.613 4.908 1.00 94.56 89 VAL A CA 1
ATOM 688 C C . VAL A 1 89 ? -3.568 3.462 5.740 1.00 94.56 89 VAL A C 1
ATOM 690 O O . VAL A 1 89 ? -4.405 2.717 5.243 1.00 94.56 89 VAL A O 1
ATOM 693 N N . ARG A 1 90 ? -3.145 3.289 7.001 1.00 93.12 90 ARG A N 1
ATOM 694 C CA . ARG A 1 90 ? -3.692 2.251 7.890 1.00 93.12 90 ARG A CA 1
ATOM 695 C C . ARG A 1 90 ? -5.148 2.502 8.262 1.00 93.12 90 ARG A C 1
ATOM 697 O O . ARG A 1 90 ? -5.780 1.572 8.744 1.00 93.12 90 ARG A O 1
ATOM 704 N N . ARG A 1 91 ? -5.681 3.704 8.007 1.00 92.62 91 ARG A N 1
ATOM 705 C CA . ARG A 1 91 ? -7.131 3.953 8.014 1.00 92.62 91 ARG A CA 1
ATOM 706 C C . ARG A 1 91 ? -7.872 3.025 7.043 1.00 92.62 91 ARG A C 1
ATOM 708 O O . ARG A 1 91 ? -8.966 2.584 7.336 1.00 92.62 91 ARG A O 1
ATOM 715 N N . ILE A 1 92 ? -7.245 2.670 5.920 1.00 93.56 92 ILE A N 1
ATOM 716 C CA . ILE A 1 92 ? -7.829 1.782 4.919 1.00 93.56 92 ILE A CA 1
ATOM 717 C C . ILE A 1 92 ? -7.527 0.343 5.339 1.00 93.56 92 ILE A C 1
ATOM 719 O O . ILE A 1 92 ? -6.383 -0.120 5.259 1.00 93.56 92 ILE A O 1
ATOM 723 N N . GLY A 1 93 ? -8.543 -0.367 5.816 1.00 92.38 93 GLY A N 1
ATOM 724 C CA . GLY A 1 93 ? -8.458 -1.783 6.161 1.00 92.38 93 GLY A CA 1
ATOM 725 C C . GLY A 1 93 ? -9.585 -2.605 5.557 1.00 92.38 93 GLY A C 1
ATOM 726 O O . GLY A 1 93 ? -10.418 -2.102 4.810 1.00 92.38 93 GLY A O 1
ATOM 727 N N . GLY A 1 94 ? -9.556 -3.912 5.813 1.00 92.75 94 GLY A N 1
ATOM 728 C CA . GLY A 1 94 ? -10.539 -4.848 5.262 1.00 92.75 94 GLY A CA 1
ATOM 729 C C . GLY A 1 94 ? -10.389 -5.167 3.776 1.00 92.75 94 GLY A C 1
ATOM 730 O O . GLY A 1 94 ? -11.155 -5.960 3.240 1.00 92.75 94 GLY A O 1
ATOM 731 N N . ARG A 1 95 ? -9.403 -4.577 3.098 1.00 93.88 95 ARG A N 1
ATOM 732 C CA . ARG A 1 95 ? -9.201 -4.708 1.652 1.00 93.88 95 ARG A CA 1
ATOM 733 C C . ARG A 1 95 ? -7.760 -4.408 1.256 1.00 93.88 95 ARG A C 1
ATOM 735 O O . ARG A 1 95 ? -6.961 -3.945 2.072 1.00 93.88 95 ARG A O 1
ATOM 742 N N . LEU A 1 96 ? -7.438 -4.648 -0.014 1.00 94.75 96 LEU A N 1
ATOM 743 C CA . LEU A 1 96 ? -6.206 -4.140 -0.615 1.00 94.75 96 LEU A CA 1
ATOM 744 C C . LEU A 1 96 ? -6.248 -2.614 -0.620 1.00 94.75 96 LEU A C 1
ATOM 746 O O . LEU A 1 96 ? -7.244 -2.018 -1.041 1.00 94.75 96 LEU A O 1
ATOM 750 N N . LYS A 1 97 ? -5.170 -1.974 -0.167 1.00 95.19 97 LYS A N 1
ATOM 751 C CA . LYS A 1 97 ? -5.090 -0.515 -0.213 1.00 95.19 97 LYS A CA 1
ATOM 752 C C . LYS A 1 97 ? -4.978 -0.049 -1.669 1.00 95.19 97 LYS A C 1
ATOM 754 O O . LYS A 1 97 ? -4.325 -0.726 -2.469 1.00 95.19 97 LYS A O 1
ATOM 759 N N . PRO A 1 98 ? -5.578 1.093 -2.034 1.00 95.00 98 PRO A N 1
ATOM 760 C CA . PRO A 1 98 ? -5.537 1.610 -3.398 1.00 95.00 98 PRO A CA 1
ATOM 761 C C . PRO A 1 98 ? -4.214 2.343 -3.662 1.00 95.00 98 PRO A C 1
ATOM 763 O O . PRO A 1 98 ? -4.193 3.540 -3.938 1.00 95.00 98 PRO A O 1
ATOM 766 N N . TRP A 1 99 ? -3.088 1.637 -3.534 1.00 95.56 99 TRP A N 1
ATOM 767 C CA . TRP A 1 99 ? -1.752 2.194 -3.749 1.00 95.56 99 TRP A CA 1
ATOM 768 C C . TRP A 1 99 ? -1.606 2.845 -5.123 1.00 95.56 99 TRP A C 1
ATOM 770 O O . TRP A 1 99 ? -1.025 3.919 -5.196 1.00 95.56 99 TRP A O 1
ATOM 780 N N . GLY A 1 100 ? -2.180 2.260 -6.177 1.00 93.56 100 GLY A N 1
ATOM 781 C CA . GLY A 1 100 ? -2.183 2.862 -7.510 1.00 93.56 100 GLY A CA 1
ATOM 782 C C . GLY A 1 100 ? -2.786 4.270 -7.509 1.00 93.56 100 GLY A C 1
ATOM 783 O O . GLY A 1 100 ? -2.108 5.226 -7.868 1.00 93.56 100 GLY A O 1
ATOM 784 N N . ALA A 1 101 ? -4.018 4.413 -7.009 1.00 93.19 101 ALA A N 1
ATOM 785 C CA . ALA A 1 101 ? -4.711 5.702 -6.948 1.00 93.19 101 ALA A CA 1
ATOM 786 C C . ALA A 1 101 ? -4.019 6.712 -6.017 1.00 93.19 101 ALA A C 1
ATOM 788 O O . ALA A 1 101 ? -3.993 7.906 -6.303 1.00 93.19 101 ALA A O 1
ATOM 789 N N . ILE A 1 102 ? -3.439 6.244 -4.907 1.00 95.06 102 ILE A N 1
ATOM 790 C CA . ILE A 1 102 ? -2.680 7.100 -3.986 1.00 95.06 102 ILE A CA 1
ATOM 791 C C . ILE A 1 102 ? -1.440 7.660 -4.688 1.00 95.06 102 ILE A C 1
ATOM 793 O O . ILE A 1 102 ? -1.194 8.858 -4.624 1.00 95.06 102 ILE A O 1
ATOM 797 N N . PHE A 1 103 ? -0.657 6.814 -5.355 1.00 94.25 103 PHE A N 1
ATOM 798 C CA . PHE A 1 103 ? 0.558 7.252 -6.042 1.00 94.25 103 PHE A CA 1
ATOM 799 C C . PHE A 1 103 ? 0.262 8.079 -7.293 1.00 94.25 103 PHE A C 1
ATOM 801 O O . PHE A 1 103 ? 0.999 9.022 -7.555 1.00 94.25 103 PHE A O 1
ATOM 808 N N . ASP A 1 104 ? -0.829 7.795 -8.003 1.00 91.88 104 ASP A N 1
ATOM 809 C CA . ASP A 1 104 ? -1.322 8.645 -9.089 1.00 91.88 104 ASP A CA 1
ATOM 810 C C . ASP A 1 104 ? -1.671 10.055 -8.593 1.00 91.88 104 ASP A C 1
ATOM 812 O O . ASP A 1 104 ? -1.232 11.050 -9.167 1.00 91.88 104 ASP A O 1
ATOM 816 N N . ALA A 1 105 ? -2.359 10.154 -7.452 1.00 92.44 105 ALA A N 1
ATOM 817 C CA . ALA A 1 105 ? -2.637 11.443 -6.831 1.00 92.44 105 ALA A CA 1
ATOM 818 C C . ALA A 1 105 ? -1.367 12.163 -6.348 1.00 92.44 105 ALA A C 1
ATOM 820 O O . ALA A 1 105 ? -1.329 13.386 -6.383 1.00 92.44 105 ALA A O 1
ATOM 821 N N . LEU A 1 106 ? -0.333 11.445 -5.900 1.00 94.12 106 LEU A N 1
ATOM 822 C CA . LEU A 1 106 ? 0.930 12.056 -5.464 1.00 94.12 106 LEU A CA 1
ATOM 823 C C . LEU A 1 106 ? 1.780 12.547 -6.639 1.00 94.12 106 LEU A C 1
ATOM 825 O O . LEU A 1 106 ? 2.350 13.633 -6.557 1.00 94.12 106 LEU A O 1
ATOM 829 N N . SER A 1 107 ? 1.879 11.757 -7.713 1.00 92.62 107 SER A N 1
ATOM 830 C CA . SER A 1 107 ? 2.658 12.119 -8.901 1.00 92.62 107 SER A CA 1
ATOM 831 C C . SER A 1 107 ? 1.983 13.226 -9.706 1.00 92.62 107 SER A C 1
ATOM 833 O O . SER A 1 107 ? 2.653 13.967 -10.416 1.00 92.62 107 SER A O 1
ATOM 835 N N . GLY A 1 108 ? 0.649 13.313 -9.642 1.00 82.00 108 GLY A N 1
ATOM 836 C CA . GLY A 1 108 ? -0.127 14.123 -10.573 1.00 82.00 108 GLY A CA 1
ATOM 837 C C . GLY A 1 108 ? 0.182 13.758 -12.030 1.00 82.00 108 GLY A C 1
ATOM 838 O O . GLY A 1 108 ? 0.689 12.676 -12.343 1.00 82.00 108 GLY A O 1
ATOM 839 N N . SER A 1 109 ? -0.127 14.686 -12.928 1.00 67.31 109 SER A N 1
ATOM 840 C CA . SER A 1 109 ? 0.320 14.709 -14.319 1.00 67.31 109 SER A CA 1
ATOM 841 C C . SER A 1 109 ? 0.466 16.158 -14.791 1.00 67.31 109 SER A C 1
ATOM 843 O O . SER A 1 109 ? -0.068 17.080 -14.172 1.00 67.31 109 SER A O 1
ATOM 845 N N . ALA A 1 110 ? 1.108 16.368 -15.943 1.00 60.22 110 ALA A N 1
ATOM 846 C CA . ALA A 1 110 ? 1.205 17.693 -16.563 1.00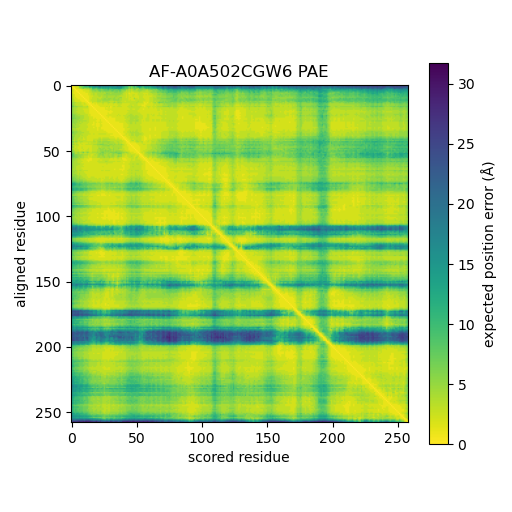 60.22 110 ALA A CA 1
ATOM 847 C C . ALA A 1 110 ? -0.168 18.356 -16.824 1.00 60.22 110 ALA A C 1
ATOM 849 O O . ALA A 1 110 ? -0.258 19.580 -16.888 1.00 60.22 110 ALA A O 1
ATOM 850 N N . LEU A 1 111 ? -1.236 17.560 -16.972 1.00 58.59 111 LEU A N 1
ATOM 851 C CA . LEU A 1 111 ? -2.599 18.040 -17.229 1.00 58.59 111 LEU A CA 1
ATOM 852 C C . LEU A 1 111 ? -3.446 18.169 -15.955 1.00 58.59 111 LEU A C 1
ATOM 854 O O . LEU A 1 111 ? -4.430 18.907 -15.948 1.00 58.59 111 LEU A O 1
ATOM 858 N N . GLN A 1 112 ? -3.082 17.458 -14.888 1.00 70.62 112 GLN A N 1
ATOM 859 C CA . GLN A 1 112 ? -3.769 17.472 -13.599 1.00 70.62 112 GLN A CA 1
ATOM 860 C C . GLN A 1 112 ? -2.721 17.406 -12.480 1.00 70.62 112 GLN A C 1
ATOM 862 O O . GLN A 1 112 ? -2.273 16.307 -12.144 1.00 70.62 112 GLN A O 1
ATOM 867 N N . PRO A 1 113 ? -2.294 18.555 -11.919 1.00 74.81 113 PRO A N 1
ATOM 868 C CA . PRO A 1 113 ? -1.332 18.569 -10.820 1.00 74.81 113 PRO A CA 1
ATOM 869 C C . PRO A 1 113 ? -1.886 17.821 -9.606 1.00 74.81 113 PRO A C 1
ATOM 871 O O . PRO A 1 113 ? -3.104 17.655 -9.482 1.00 74.81 113 PRO A O 1
ATOM 874 N N . SER A 1 114 ? -0.995 17.394 -8.704 1.00 81.56 114 SER A N 1
ATOM 875 C CA . SER A 1 114 ? -1.379 16.626 -7.516 1.00 81.56 114 SER A CA 1
ATOM 876 C C . SER A 1 114 ? -2.573 17.271 -6.791 1.00 81.56 114 SER A C 1
ATOM 878 O O . SER A 1 114 ? -2.479 18.412 -6.321 1.00 81.56 114 SER A O 1
ATOM 880 N N . PRO A 1 115 ? -3.700 16.555 -6.633 1.00 80.19 115 PRO A N 1
ATOM 881 C CA . PRO A 1 115 ? -4.848 17.050 -5.883 1.00 80.19 115 PRO A CA 1
ATOM 882 C C . PRO A 1 115 ? -4.646 16.934 -4.361 1.00 80.19 115 PRO A C 1
ATOM 884 O O . PRO A 1 115 ? -5.600 17.124 -3.595 1.00 80.19 115 PRO A O 1
ATOM 887 N N . MET A 1 116 ? -3.446 16.557 -3.909 1.00 87.75 116 MET A N 1
ATOM 888 C CA . MET A 1 116 ? -3.126 16.240 -2.525 1.00 87.75 116 MET A CA 1
ATOM 889 C C . MET A 1 116 ? -1.901 17.020 -2.047 1.00 87.75 116 MET A C 1
ATOM 891 O O . MET A 1 116 ? -0.865 17.063 -2.707 1.00 87.75 116 MET A O 1
ATOM 895 N N . ARG A 1 117 ? -1.995 17.605 -0.850 1.00 91.00 117 ARG A N 1
ATOM 896 C CA . ARG A 1 117 ? -0.837 18.227 -0.202 1.00 91.00 117 ARG A CA 1
ATOM 897 C C . ARG A 1 117 ? -0.039 17.172 0.544 1.00 91.00 117 ARG A C 1
ATOM 899 O O . ARG A 1 117 ? -0.579 16.433 1.366 1.00 91.00 117 ARG A O 1
ATOM 906 N N . PHE A 1 118 ? 1.254 17.135 0.277 1.00 95.81 118 PHE A N 1
ATOM 907 C CA . PHE A 1 118 ? 2.192 16.256 0.955 1.00 95.81 118 PHE A CA 1
ATOM 908 C C . PHE A 1 118 ? 3.573 16.898 0.993 1.00 95.81 118 PHE A C 1
ATOM 910 O O . PHE A 1 118 ? 3.886 17.765 0.183 1.00 95.81 118 PHE A O 1
ATOM 917 N N . TRP A 1 119 ? 4.403 16.453 1.926 1.00 96.19 119 TRP A N 1
ATOM 918 C CA . TRP A 1 119 ? 5.779 16.916 2.087 1.00 96.19 119 TRP A CA 1
ATOM 919 C C . TRP A 1 119 ? 6.715 15.722 2.029 1.00 96.19 119 TRP A C 1
ATOM 921 O O . TRP A 1 119 ? 6.331 14.607 2.376 1.00 96.19 119 TRP A O 1
ATOM 931 N N . ILE A 1 120 ? 7.963 15.946 1.644 1.00 95.12 120 ILE A N 1
ATOM 932 C CA . ILE A 1 120 ? 8.990 14.907 1.676 1.00 95.12 120 ILE A CA 1
ATOM 933 C C . ILE A 1 120 ? 9.929 15.218 2.835 1.00 95.12 120 ILE A C 1
ATOM 935 O O . ILE A 1 120 ? 10.592 16.252 2.850 1.00 95.12 120 ILE A O 1
ATOM 939 N N . SER A 1 121 ? 9.973 14.323 3.823 1.00 91.38 121 SER A N 1
ATOM 940 C CA . SER A 1 121 ? 10.938 14.424 4.917 1.00 91.38 121 SER A CA 1
ATOM 941 C C . SER A 1 121 ? 12.364 14.223 4.397 1.00 91.38 121 SER A C 1
ATOM 943 O O . SER A 1 121 ? 12.629 13.356 3.552 1.00 91.38 121 SER A O 1
ATOM 945 N N . THR A 1 122 ? 13.291 15.000 4.956 1.00 84.19 122 THR A N 1
ATOM 946 C CA . THR A 1 122 ? 14.739 14.837 4.771 1.00 84.19 122 THR A CA 1
ATOM 947 C C . THR A 1 122 ? 15.307 13.670 5.580 1.00 84.19 122 THR A C 1
ATOM 949 O O . THR A 1 122 ? 16.490 13.362 5.451 1.00 84.19 122 THR A O 1
ATOM 952 N N . ASP A 1 123 ? 14.487 12.996 6.394 1.00 79.12 123 ASP A N 1
ATOM 953 C CA . ASP A 1 123 ? 14.899 11.803 7.124 1.00 79.12 123 ASP A CA 1
ATOM 954 C C . ASP A 1 123 ? 15.427 10.723 6.171 1.00 79.12 123 ASP A C 1
ATOM 956 O O . ASP A 1 123 ? 14.797 10.379 5.165 1.00 79.12 123 ASP A O 1
ATOM 960 N N . ASN A 1 124 ? 16.542 10.098 6.556 1.00 71.94 124 ASN A N 1
ATOM 961 C CA . ASN A 1 124 ? 17.171 8.990 5.829 1.00 71.94 124 ASN A CA 1
ATOM 962 C C . ASN A 1 124 ? 16.413 7.657 6.001 1.00 71.94 124 ASN A C 1
ATOM 964 O O . ASN A 1 124 ? 17.008 6.594 6.192 1.00 71.94 124 ASN A O 1
ATOM 968 N N . ALA A 1 125 ? 15.080 7.688 5.973 1.00 76.38 125 ALA A N 1
ATOM 969 C CA . ALA A 1 125 ? 14.281 6.475 5.992 1.00 76.38 125 ALA A CA 1
ATOM 970 C C . ALA A 1 125 ? 14.446 5.717 4.666 1.00 76.38 125 ALA A C 1
ATOM 972 O O . ALA A 1 125 ? 14.314 6.284 3.586 1.00 76.38 125 ALA A O 1
ATOM 973 N N . ALA A 1 126 ? 14.675 4.405 4.754 1.00 77.31 126 ALA A N 1
ATOM 974 C CA . ALA A 1 126 ? 14.942 3.569 3.583 1.00 77.31 126 ALA A CA 1
ATOM 975 C C . ALA A 1 126 ? 13.758 3.435 2.601 1.00 77.31 126 ALA A C 1
ATOM 977 O O . ALA A 1 126 ? 13.971 3.017 1.468 1.00 77.31 126 ALA A O 1
ATOM 978 N N . ALA A 1 127 ? 12.528 3.743 3.033 1.00 89.94 127 ALA A N 1
ATOM 979 C CA . ALA A 1 127 ? 11.316 3.577 2.233 1.00 89.94 127 ALA A CA 1
ATOM 980 C C . ALA A 1 127 ? 10.577 4.905 2.022 1.00 89.94 127 ALA A C 1
ATOM 982 O O . ALA A 1 127 ? 10.383 5.666 2.973 1.00 89.94 127 ALA A O 1
ATOM 983 N N . TRP A 1 128 ? 10.098 5.148 0.804 1.00 91.31 128 TRP A N 1
ATOM 984 C CA . TRP A 1 128 ? 9.417 6.389 0.418 1.00 91.31 128 TRP A CA 1
ATOM 985 C C . TRP A 1 128 ? 8.123 6.666 1.174 1.00 91.31 128 TRP A C 1
ATOM 987 O O . TRP A 1 128 ? 7.934 7.782 1.652 1.00 91.31 128 TRP A O 1
ATOM 997 N N . THR A 1 129 ? 7.283 5.660 1.411 1.00 93.88 129 THR A N 1
ATOM 998 C CA . THR A 1 129 ? 6.058 5.814 2.215 1.00 93.88 129 THR A CA 1
ATOM 999 C C . THR A 1 129 ? 6.337 6.251 3.658 1.00 93.88 129 THR A C 1
ATOM 1001 O O . THR A 1 129 ? 5.419 6.686 4.352 1.00 93.88 129 THR A O 1
ATOM 1004 N N . ARG A 1 130 ? 7.588 6.156 4.136 1.00 92.62 130 ARG A N 1
ATOM 1005 C CA . ARG A 1 130 ? 8.013 6.707 5.435 1.00 92.62 130 ARG A CA 1
ATOM 1006 C C . ARG A 1 130 ? 8.491 8.157 5.353 1.00 92.62 130 ARG A C 1
ATOM 1008 O O . ARG A 1 130 ? 8.433 8.855 6.359 1.00 92.62 130 ARG A O 1
ATOM 1015 N N . ARG A 1 131 ? 8.975 8.586 4.185 1.00 94.06 131 ARG A N 1
ATOM 1016 C CA . ARG A 1 131 ? 9.464 9.948 3.927 1.00 94.06 131 ARG A CA 1
ATOM 1017 C C . ARG A 1 131 ? 8.324 10.889 3.560 1.00 94.06 131 ARG A C 1
ATOM 1019 O O . ARG A 1 131 ? 8.302 12.009 4.059 1.00 94.06 131 ARG A O 1
ATOM 1026 N N . ILE A 1 132 ? 7.370 10.424 2.755 1.00 95.81 132 ILE A N 1
ATOM 1027 C CA . ILE A 1 132 ? 6.190 11.193 2.348 1.00 95.81 132 ILE A CA 1
ATOM 1028 C C . ILE A 1 132 ? 5.308 11.432 3.578 1.00 95.81 132 ILE A C 1
ATOM 1030 O O . ILE A 1 132 ? 4.789 10.482 4.162 1.00 95.81 132 ILE A O 1
ATOM 1034 N N . GLN A 1 133 ? 5.163 12.692 3.977 1.00 96.38 133 GLN A N 1
ATOM 1035 C CA . GLN A 1 133 ? 4.308 13.151 5.066 1.00 96.38 133 GLN A CA 1
ATOM 1036 C C . GLN A 1 133 ? 2.994 13.674 4.500 1.00 96.38 133 GLN A C 1
ATOM 1038 O O . GLN A 1 133 ? 2.990 14.477 3.567 1.00 96.38 133 GLN A O 1
ATOM 1043 N N . VAL A 1 134 ? 1.884 13.249 5.092 1.00 95.38 134 VAL A N 1
ATOM 1044 C CA . VAL A 1 134 ? 0.530 13.556 4.621 1.00 95.38 134 VAL A CA 1
ATOM 1045 C C . VAL A 1 134 ? -0.370 13.939 5.786 1.00 95.38 134 VAL A C 1
ATOM 1047 O O . VAL A 1 134 ? -0.123 13.548 6.929 1.00 95.38 134 VAL A O 1
ATOM 1050 N N . ILE A 1 135 ? -1.434 14.680 5.493 1.00 91.62 135 ILE A N 1
ATOM 1051 C CA . ILE A 1 135 ? -2.529 14.925 6.434 1.00 91.62 135 ILE A CA 1
ATOM 1052 C C . ILE A 1 135 ? -3.516 13.756 6.310 1.00 91.62 135 ILE A C 1
ATOM 1054 O O . ILE A 1 135 ? -3.956 13.437 5.208 1.00 91.62 135 ILE A O 1
ATOM 1058 N N . SER A 1 136 ? -3.854 13.096 7.422 1.00 85.06 136 SER A N 1
ATOM 1059 C CA . SER A 1 136 ? -4.699 11.885 7.407 1.00 85.06 136 SER A CA 1
ATOM 1060 C C . SER A 1 136 ? -6.100 12.142 6.830 1.00 85.06 136 SER A C 1
ATOM 1062 O O . SER A 1 136 ? -6.704 11.260 6.221 1.00 85.06 136 SER A O 1
ATOM 1064 N N . GLU A 1 137 ? -6.614 13.365 6.963 1.00 83.81 137 GLU A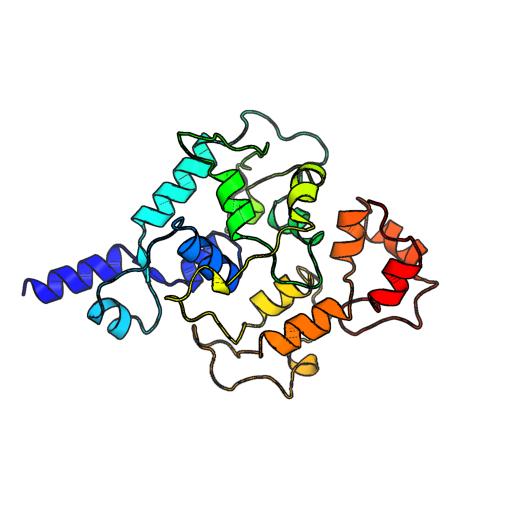 N 1
ATOM 1065 C CA . GLU A 1 137 ? -7.881 13.810 6.385 1.00 83.81 137 GLU A CA 1
ATOM 1066 C C . GLU A 1 137 ? -7.863 13.838 4.858 1.00 83.81 137 GLU A C 1
ATOM 1068 O O . GLU A 1 137 ? -8.872 13.501 4.245 1.00 83.81 137 GLU A O 1
ATOM 1073 N N . ASP A 1 138 ? -6.731 14.172 4.233 1.00 85.69 138 ASP A N 1
ATOM 1074 C CA . ASP A 1 138 ? -6.624 14.173 2.771 1.00 85.69 138 ASP A CA 1
ATOM 1075 C C . ASP A 1 138 ? -6.723 12.749 2.203 1.00 85.69 138 ASP A C 1
ATOM 1077 O O . ASP A 1 138 ? -7.160 12.577 1.063 1.00 85.69 138 ASP A O 1
ATOM 1081 N N . LEU A 1 139 ? -6.408 11.729 3.018 1.00 89.94 139 LEU A N 1
ATOM 1082 C CA . LEU A 1 139 ? -6.542 10.319 2.649 1.00 89.94 139 LEU A CA 1
ATOM 1083 C C . LEU A 1 139 ? -7.993 9.816 2.701 1.00 89.94 139 LEU A C 1
ATOM 1085 O O . LEU A 1 139 ? -8.262 8.773 2.111 1.00 89.94 139 LEU A O 1
ATOM 1089 N N . LYS A 1 140 ? -8.935 10.543 3.331 1.00 88.94 140 LYS A N 1
ATOM 1090 C CA . LYS A 1 140 ? -10.362 10.148 3.404 1.00 88.94 140 LYS A CA 1
ATOM 1091 C C . LYS A 1 140 ? -10.963 9.867 2.031 1.00 88.94 140 LYS A C 1
ATOM 1093 O O . LYS A 1 140 ? -11.769 8.960 1.880 1.00 88.94 140 LYS A O 1
ATOM 1098 N N . ARG A 1 141 ? -10.530 10.609 1.006 1.00 88.81 141 ARG A N 1
ATOM 1099 C CA . ARG A 1 141 ? -10.999 10.428 -0.378 1.00 88.81 141 ARG A CA 1
ATOM 1100 C C . ARG A 1 141 ? -10.711 9.036 -0.953 1.00 88.81 141 ARG A C 1
ATOM 1102 O O . ARG A 1 141 ? -11.300 8.678 -1.962 1.00 88.81 141 ARG A O 1
ATOM 1109 N N . PHE A 1 142 ? -9.798 8.276 -0.344 1.00 92.25 142 PHE A N 1
ATOM 1110 C CA . PHE A 1 142 ? -9.439 6.926 -0.772 1.00 92.25 142 PHE A CA 1
ATOM 1111 C C . PHE A 1 142 ? -10.133 5.827 0.038 1.00 92.25 142 PHE A C 1
ATOM 1113 O O . PHE A 1 142 ? -9.949 4.655 -0.293 1.00 92.25 142 PHE A O 1
ATOM 1120 N N . ASP A 1 143 ? -10.934 6.168 1.055 1.00 90.25 143 ASP A N 1
ATOM 1121 C CA . ASP A 1 143 ? -11.604 5.193 1.931 1.00 90.25 143 ASP A CA 1
ATOM 1122 C C . ASP A 1 143 ? -12.558 4.274 1.159 1.00 90.25 143 ASP A C 1
ATOM 1124 O O . ASP A 1 143 ? -12.622 3.083 1.466 1.00 90.25 143 ASP A O 1
ATOM 1128 N N . ASP A 1 144 ? -13.164 4.782 0.084 1.00 89.19 144 ASP A N 1
ATOM 1129 C CA . ASP A 1 144 ? -14.086 4.039 -0.787 1.00 89.19 144 ASP A CA 1
ATOM 1130 C C . ASP A 1 144 ? -13.476 3.672 -2.153 1.00 89.19 144 ASP A C 1
ATOM 1132 O O . ASP A 1 144 ? -14.107 3.009 -2.974 1.00 89.19 144 ASP A O 1
ATOM 1136 N N . VAL A 1 145 ? -12.228 4.074 -2.420 1.00 90.62 145 VAL A N 1
ATOM 1137 C CA . VAL A 1 145 ? -11.560 3.785 -3.698 1.00 90.62 145 VAL A CA 1
ATOM 1138 C C . VAL A 1 145 ? -11.050 2.355 -3.693 1.00 90.62 145 VAL A C 1
ATOM 1140 O O . VAL A 1 145 ? -10.088 2.049 -2.986 1.00 90.62 145 VAL A O 1
ATOM 1143 N N . ALA A 1 146 ? -11.651 1.485 -4.498 1.00 87.56 146 ALA A N 1
ATOM 1144 C CA . ALA A 1 146 ? -11.161 0.137 -4.762 1.00 87.56 146 ALA A CA 1
ATOM 1145 C C . ALA A 1 146 ? -10.395 0.085 -6.089 1.00 87.56 146 ALA A C 1
ATOM 1147 O O . ALA A 1 146 ? -10.734 0.779 -7.044 1.00 87.56 146 ALA A O 1
ATOM 1148 N N . PHE A 1 147 ? -9.356 -0.747 -6.141 1.00 86.50 147 PHE A N 1
ATOM 1149 C CA . PHE A 1 147 ? -8.721 -1.090 -7.407 1.00 86.50 147 PHE A CA 1
ATOM 1150 C C . PHE A 1 147 ? -9.564 -2.161 -8.099 1.00 86.50 147 PHE A C 1
ATOM 1152 O O . PHE A 1 147 ? -9.842 -3.187 -7.477 1.00 86.50 147 PHE A O 1
ATOM 1159 N N . ASP A 1 148 ? -9.949 -1.914 -9.349 1.00 84.31 148 ASP A N 1
ATOM 1160 C CA . ASP A 1 148 ? -10.678 -2.861 -10.190 1.00 84.31 148 ASP A CA 1
ATOM 1161 C C . ASP A 1 148 ? -9.703 -3.600 -11.127 1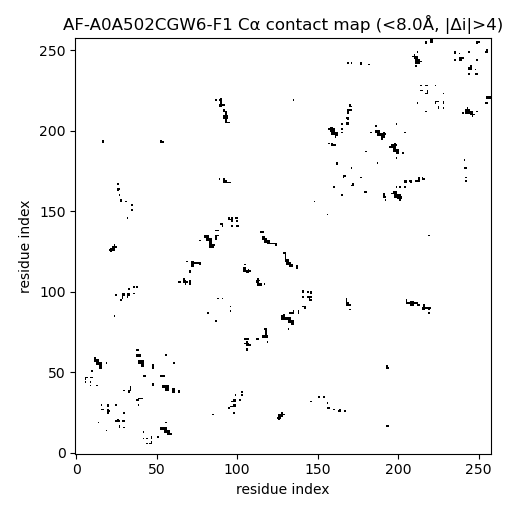.00 84.31 148 ASP A C 1
ATOM 1163 O O . ASP A 1 148 ? -9.181 -2.993 -12.068 1.00 84.31 148 ASP A O 1
ATOM 1167 N N . PRO A 1 149 ? -9.421 -4.893 -10.884 1.00 81.12 149 PRO A N 1
ATOM 1168 C CA . PRO A 1 149 ? -8.537 -5.682 -11.734 1.00 81.12 149 PRO A CA 1
ATOM 1169 C C . PRO A 1 149 ? -9.141 -6.001 -13.109 1.00 81.12 149 PRO A C 1
ATOM 1171 O O . PRO A 1 149 ? -8.383 -6.272 -14.042 1.00 81.12 149 PRO A O 1
ATOM 1174 N N . GLU A 1 150 ? -10.473 -5.989 -13.260 1.00 80.19 150 GLU A N 1
ATOM 1175 C CA . GLU A 1 150 ? -11.150 -6.396 -14.504 1.00 80.19 150 GLU A CA 1
ATOM 1176 C C . GLU A 1 150 ? -10.855 -5.433 -15.659 1.00 80.19 150 GLU A C 1
ATOM 1178 O O . GLU A 1 150 ? -10.766 -5.852 -16.815 1.00 80.19 150 GLU A O 1
ATOM 1183 N N . GLY A 1 151 ? -10.585 -4.163 -15.343 1.00 73.88 151 GLY A N 1
ATOM 1184 C CA . GLY A 1 151 ? -10.130 -3.158 -16.305 1.00 73.88 151 GLY A CA 1
ATOM 1185 C C . GLY A 1 151 ? -8.763 -3.451 -16.941 1.00 73.88 151 GLY A C 1
ATOM 1186 O O . GLY A 1 151 ? -8.406 -2.808 -17.926 1.00 73.88 151 GLY A O 1
ATOM 1187 N N . TYR A 1 152 ? -8.009 -4.433 -16.430 1.00 78.19 152 TYR A N 1
ATOM 1188 C CA . TYR A 1 152 ? -6.625 -4.722 -16.826 1.00 78.19 152 TYR A CA 1
ATOM 1189 C C . TYR A 1 152 ? -6.429 -6.183 -17.261 1.00 78.19 152 TYR A C 1
ATOM 1191 O O . TYR A 1 152 ? -5.534 -6.885 -16.789 1.00 78.19 152 TYR A O 1
ATOM 1199 N N . ALA A 1 153 ? -7.246 -6.637 -18.217 1.00 62.69 153 ALA A N 1
ATOM 1200 C CA . ALA A 1 153 ? -7.339 -8.033 -18.672 1.00 62.69 153 ALA A CA 1
ATOM 1201 C C . ALA A 1 153 ? -6.021 -8.703 -19.136 1.00 62.69 153 ALA A C 1
ATOM 1203 O O . ALA A 1 153 ? -5.963 -9.926 -19.258 1.00 62.69 153 ALA A O 1
ATOM 1204 N N . LEU A 1 154 ? -4.965 -7.932 -19.415 1.00 67.81 154 LEU A N 1
ATOM 1205 C CA . LEU A 1 154 ? -3.676 -8.446 -19.894 1.00 67.81 154 LEU A CA 1
ATOM 1206 C C . LEU A 1 154 ? -2.701 -8.822 -18.765 1.00 67.81 154 LEU A C 1
ATOM 1208 O O . LEU A 1 154 ? -1.706 -9.503 -19.030 1.00 67.81 154 LEU A O 1
ATOM 1212 N N . LEU A 1 155 ? -2.962 -8.412 -17.517 1.00 71.69 155 LEU A N 1
ATOM 1213 C CA . LEU A 1 155 ? -2.092 -8.719 -16.382 1.00 71.69 155 LEU A CA 1
ATOM 1214 C C . LEU A 1 155 ? -2.639 -9.892 -15.562 1.00 71.69 155 LEU A C 1
ATOM 1216 O O . LEU A 1 155 ? -3.777 -9.882 -15.103 1.00 71.69 155 LEU A O 1
ATOM 1220 N N . ARG A 1 156 ? -1.790 -10.892 -15.298 1.00 76.81 156 ARG A N 1
ATOM 1221 C CA . ARG A 1 156 ? -2.090 -11.907 -14.283 1.00 76.81 156 ARG A CA 1
ATOM 1222 C C . ARG A 1 156 ? -1.681 -11.392 -12.905 1.00 76.81 156 ARG A C 1
ATOM 1224 O O . ARG A 1 156 ? -0.489 -11.364 -12.599 1.00 76.81 156 ARG A O 1
ATOM 1231 N N . PHE A 1 157 ? -2.670 -11.035 -12.094 1.00 83.88 157 PHE A N 1
ATOM 1232 C CA . PHE A 1 157 ? -2.481 -10.596 -10.711 1.00 83.88 157 PHE A CA 1
ATOM 1233 C C . PHE A 1 157 ? -2.038 -11.729 -9.781 1.00 83.88 157 PHE A C 1
ATOM 1235 O O . PHE A 1 157 ? -2.289 -12.912 -10.032 1.00 83.88 157 PHE A O 1
ATOM 1242 N N . SER A 1 158 ? -1.381 -11.348 -8.689 1.00 84.44 158 SER A N 1
ATOM 1243 C CA . SER A 1 158 ? -0.939 -12.253 -7.638 1.00 84.44 158 SER A CA 1
ATOM 1244 C C . SER A 1 158 ? -2.122 -12.858 -6.893 1.00 84.44 158 SER A C 1
ATOM 1246 O O . SER A 1 158 ? -2.892 -12.162 -6.238 1.00 84.44 158 SER A O 1
ATOM 1248 N N . GLU A 1 159 ? -2.200 -14.185 -6.881 1.00 85.81 159 GLU A N 1
ATOM 1249 C CA . GLU A 1 159 ? -3.158 -14.929 -6.045 1.00 85.81 159 GLU A CA 1
ATOM 1250 C C . GLU A 1 159 ? -2.621 -15.159 -4.616 1.00 85.81 159 GLU A C 1
ATOM 1252 O O . GLU A 1 159 ? -3.317 -15.671 -3.738 1.00 85.81 159 GLU A O 1
ATOM 1257 N N . THR A 1 160 ? -1.362 -14.786 -4.363 1.00 86.19 160 THR A N 1
ATOM 1258 C CA . THR A 1 160 ? -0.668 -15.001 -3.087 1.00 86.19 160 THR A CA 1
ATOM 1259 C C . THR A 1 160 ? 0.060 -13.745 -2.617 1.00 86.19 160 THR A C 1
ATOM 1261 O O . THR A 1 160 ? 0.458 -12.900 -3.413 1.00 86.19 160 THR A O 1
ATOM 1264 N N . THR A 1 161 ? 0.285 -13.637 -1.310 1.00 86.56 161 THR A N 1
ATOM 1265 C CA . THR A 1 161 ? 1.119 -12.600 -0.690 1.00 86.56 161 THR A CA 1
ATOM 1266 C C . THR A 1 161 ? 2.148 -13.225 0.246 1.00 86.56 161 THR A C 1
ATOM 1268 O O . THR A 1 161 ? 1.947 -14.311 0.782 1.00 86.56 161 THR A O 1
ATOM 1271 N N . ASN A 1 162 ? 3.254 -12.528 0.500 1.00 84.50 162 ASN A N 1
ATOM 1272 C CA . ASN A 1 162 ? 4.163 -12.880 1.588 1.00 84.50 162 ASN A CA 1
ATOM 1273 C C . ASN A 1 162 ? 3.655 -12.344 2.940 1.00 84.50 162 ASN A C 1
ATOM 1275 O O . ASN A 1 162 ? 2.676 -11.594 3.016 1.00 84.50 162 ASN A O 1
ATOM 1279 N N . ILE A 1 163 ? 4.365 -12.690 4.018 1.00 83.94 163 ILE A N 1
ATOM 1280 C CA . ILE A 1 163 ? 4.067 -12.224 5.383 1.00 83.94 163 ILE A CA 1
ATOM 1281 C C . ILE A 1 163 ? 4.055 -10.696 5.465 1.00 83.94 163 ILE A C 1
ATOM 1283 O O . ILE A 1 163 ? 3.201 -10.131 6.140 1.00 83.94 163 ILE A O 1
ATOM 1287 N N . THR A 1 164 ? 4.976 -10.017 4.781 1.00 84.12 164 THR A N 1
ATOM 1288 C CA . THR A 1 164 ? 5.043 -8.550 4.789 1.00 84.12 164 THR A CA 1
ATOM 1289 C C . THR A 1 164 ? 3.777 -7.932 4.198 1.00 84.12 164 THR A C 1
ATOM 1291 O O . THR A 1 164 ? 3.185 -7.061 4.833 1.00 84.12 164 THR A O 1
ATOM 1294 N N . GLY A 1 165 ? 3.316 -8.420 3.044 1.00 88.44 165 GLY A N 1
ATOM 1295 C CA . GLY A 1 165 ? 2.066 -7.978 2.430 1.00 88.44 165 GLY A CA 1
ATOM 1296 C C . GLY A 1 165 ? 0.841 -8.362 3.258 1.00 88.44 165 GLY A C 1
ATOM 1297 O O . GLY A 1 165 ? -0.033 -7.529 3.457 1.00 88.44 165 GLY A O 1
ATOM 1298 N N . ALA A 1 166 ? 0.816 -9.549 3.873 1.00 90.44 166 ALA A N 1
ATOM 1299 C CA . ALA A 1 166 ? -0.282 -9.933 4.762 1.00 90.44 166 ALA A CA 1
ATOM 1300 C C . ALA A 1 166 ? -0.388 -9.013 5.991 1.00 90.44 166 ALA A C 1
ATOM 1302 O O . ALA A 1 166 ? -1.477 -8.594 6.373 1.00 90.44 166 ALA A O 1
ATOM 1303 N N . ARG A 1 167 ? 0.747 -8.636 6.598 1.00 90.38 167 ARG A N 1
ATOM 1304 C CA . ARG A 1 167 ? 0.774 -7.661 7.704 1.00 90.38 167 ARG A CA 1
ATOM 1305 C C . ARG A 1 167 ? 0.311 -6.279 7.272 1.00 90.38 167 ARG A C 1
ATOM 1307 O O . ARG A 1 167 ? -0.234 -5.551 8.096 1.00 90.38 167 ARG A O 1
ATOM 1314 N N . GLU A 1 168 ? 0.581 -5.907 6.030 1.00 92.38 168 GLU A N 1
ATOM 1315 C CA . GLU A 1 168 ? 0.143 -4.642 5.460 1.00 92.38 168 GLU A CA 1
ATOM 1316 C C . GLU A 1 168 ? -1.382 -4.639 5.270 1.00 92.38 168 GLU A C 1
ATOM 1318 O O . GLU A 1 168 ? -2.035 -3.746 5.809 1.00 92.38 168 GLU A O 1
ATOM 1323 N N . ILE A 1 169 ? -1.950 -5.677 4.647 1.00 93.88 169 ILE A N 1
ATOM 1324 C CA . ILE A 1 169 ? -3.400 -5.835 4.423 1.00 93.88 169 ILE A CA 1
ATOM 1325 C C . ILE A 1 169 ? -4.165 -5.846 5.754 1.00 93.88 169 ILE A C 1
ATOM 1327 O O . ILE A 1 169 ? -5.174 -5.165 5.907 1.00 93.88 169 ILE A O 1
ATOM 1331 N N . LEU A 1 170 ? -3.640 -6.556 6.755 1.00 93.62 170 LEU A N 1
ATOM 1332 C CA . LEU A 1 170 ? -4.237 -6.664 8.091 1.00 93.62 170 LEU A CA 1
ATOM 1333 C C . LEU A 1 170 ? -3.942 -5.454 9.004 1.00 93.62 170 LEU A C 1
ATOM 1335 O O . LEU A 1 170 ? -4.298 -5.467 10.183 1.00 93.62 170 LEU A O 1
ATOM 1339 N N . ASN A 1 171 ? -3.244 -4.422 8.511 1.00 93.62 171 ASN A N 1
ATOM 1340 C CA . ASN A 1 171 ? -2.834 -3.241 9.284 1.00 93.62 171 ASN A CA 1
ATOM 1341 C C . ASN A 1 171 ? -2.064 -3.572 10.585 1.00 93.62 171 ASN A C 1
ATOM 1343 O O . ASN A 1 171 ? -2.188 -2.897 11.607 1.00 93.62 171 ASN A O 1
ATOM 1347 N N . LEU A 1 172 ? -1.204 -4.595 10.544 1.00 88.38 172 LEU A N 1
ATOM 1348 C CA . LEU A 1 172 ? -0.401 -5.093 11.675 1.00 88.38 172 LEU A CA 1
ATOM 1349 C C . LEU A 1 172 ? 1.023 -4.513 11.722 1.00 88.38 172 LEU A C 1
ATOM 1351 O O . LEU A 1 172 ? 1.909 -5.056 12.400 1.00 88.38 172 LEU A O 1
ATOM 1355 N N . GLY A 1 173 ? 1.286 -3.439 10.974 1.00 69.56 173 GLY A N 1
ATOM 1356 C CA . GLY A 1 173 ? 2.588 -2.775 10.922 1.00 69.56 173 GLY A CA 1
ATOM 1357 C C . GLY A 1 173 ? 3.061 -2.339 12.314 1.00 69.56 173 GLY A C 1
ATOM 1358 O O . GLY A 1 173 ? 2.495 -1.425 12.908 1.00 69.56 173 GLY A O 1
ATOM 1359 N N . GLY A 1 174 ? 4.111 -2.987 12.831 1.00 56.97 174 GLY A N 1
ATOM 1360 C CA . GLY A 1 174 ? 4.673 -2.704 14.158 1.00 56.97 174 GLY A CA 1
ATOM 1361 C C . GLY A 1 174 ? 4.044 -3.462 15.337 1.00 56.97 174 GLY A C 1
ATOM 1362 O O . GLY A 1 174 ? 4.386 -3.159 16.474 1.00 56.97 174 GLY A O 1
ATOM 1363 N N . ILE A 1 175 ? 3.166 -4.451 15.105 1.00 63.19 175 ILE A N 1
ATOM 1364 C CA . ILE A 1 175 ? 2.575 -5.300 16.164 1.00 63.19 175 ILE A CA 1
ATOM 1365 C C . ILE A 1 175 ? 3.239 -6.693 16.168 1.00 63.19 175 ILE A C 1
ATOM 1367 O O . ILE A 1 175 ? 2.739 -7.614 15.518 1.00 63.19 175 ILE A O 1
ATOM 1371 N N . PRO A 1 176 ? 4.374 -6.900 16.858 1.00 56.75 176 PRO A N 1
ATOM 1372 C CA . PRO A 1 176 ? 5.161 -8.135 16.750 1.00 56.75 176 PRO A CA 1
ATOM 1373 C C . PRO A 1 176 ? 4.443 -9.395 17.260 1.00 56.75 176 PRO A C 1
ATOM 1375 O O . PRO A 1 176 ? 4.855 -10.500 16.929 1.00 56.75 176 PRO A O 1
ATOM 1378 N N . SER A 1 177 ? 3.365 -9.253 18.034 1.00 62.75 177 SER A N 1
ATOM 1379 C CA . SER A 1 177 ? 2.709 -10.365 18.730 1.00 62.75 177 SER A CA 1
ATOM 1380 C C . SER A 1 177 ? 1.837 -11.268 17.852 1.00 62.75 177 SER A C 1
ATOM 1382 O O . SER A 1 177 ? 1.542 -12.390 18.261 1.00 62.75 177 SER A O 1
ATOM 1384 N N . CYS A 1 178 ? 1.419 -10.830 16.659 1.00 77.31 178 CYS A N 1
ATOM 1385 C CA . CYS A 1 178 ? 0.588 -11.663 15.788 1.00 77.31 178 CYS A CA 1
ATOM 1386 C C . CYS A 1 178 ? 1.454 -12.628 14.960 1.00 77.31 178 CYS A C 1
ATOM 1388 O O . CYS A 1 178 ? 2.185 -12.207 14.055 1.00 77.31 178 CYS A O 1
ATOM 1390 N N . ASN A 1 179 ? 1.367 -13.927 15.269 1.00 83.25 179 ASN A N 1
ATOM 1391 C CA . ASN A 1 179 ? 2.049 -14.984 14.524 1.00 83.25 179 ASN A CA 1
ATOM 1392 C C . ASN A 1 179 ? 1.208 -15.418 13.311 1.00 83.25 179 ASN A C 1
ATOM 1394 O O . ASN A 1 179 ? 0.441 -16.380 13.381 1.00 83.25 179 ASN A O 1
ATOM 1398 N N . LEU A 1 180 ? 1.386 -14.714 12.189 1.00 84.25 180 LEU A N 1
ATOM 1399 C CA . LEU A 1 180 ? 0.672 -15.002 10.941 1.00 84.25 180 LEU A CA 1
ATOM 1400 C C . LEU A 1 180 ? 0.962 -16.397 10.376 1.00 84.25 180 LEU A C 1
ATOM 1402 O O . LEU A 1 180 ? 0.102 -16.970 9.720 1.00 84.25 180 LEU A O 1
ATOM 1406 N N . GLN A 1 181 ? 2.136 -16.972 10.657 1.00 81.12 181 GLN A N 1
ATOM 1407 C CA . GLN A 1 181 ? 2.448 -18.327 10.194 1.00 81.12 181 GLN A CA 1
ATOM 1408 C C . GLN A 1 181 ? 1.558 -19.369 10.868 1.00 81.12 181 GLN A C 1
ATOM 1410 O O . GLN A 1 181 ? 1.162 -20.339 10.235 1.00 81.12 181 GLN A O 1
ATOM 1415 N N . LYS A 1 182 ? 1.240 -19.165 12.152 1.00 84.19 182 LYS A N 1
ATOM 1416 C CA . LYS A 1 182 ? 0.298 -20.022 12.872 1.00 84.19 182 LYS A CA 1
ATOM 1417 C C . LYS A 1 182 ? -1.139 -19.768 12.418 1.00 84.19 182 LYS A C 1
ATOM 1419 O O . LYS A 1 182 ? -1.892 -20.724 12.285 1.00 84.19 182 LYS A O 1
ATOM 1424 N N . LEU A 1 183 ? -1.502 -18.501 12.199 1.00 84.88 183 LEU A N 1
ATOM 1425 C CA . LEU A 1 183 ? -2.854 -18.117 11.787 1.00 84.88 183 LEU A CA 1
ATOM 1426 C C . LEU A 1 183 ? -3.239 -18.731 10.434 1.00 84.88 183 LEU A C 1
ATOM 1428 O O . LEU A 1 183 ? -4.336 -19.252 10.305 1.00 84.88 183 LEU A O 1
ATOM 1432 N N . PHE A 1 184 ? -2.313 -18.724 9.473 1.00 85.88 184 PHE A N 1
ATOM 1433 C CA . PHE A 1 184 ? -2.539 -19.212 8.110 1.00 85.88 184 PHE A CA 1
ATOM 1434 C C . PHE A 1 184 ? -1.833 -20.541 7.826 1.00 85.88 184 PHE A C 1
AT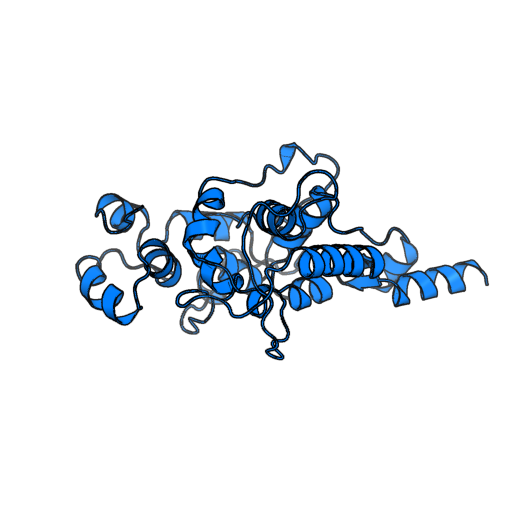OM 1436 O O . PHE A 1 184 ? -1.481 -20.821 6.686 1.00 85.88 184 PHE A O 1
ATOM 1443 N N . ALA A 1 185 ? -1.575 -21.367 8.845 1.00 81.94 185 ALA A N 1
ATOM 1444 C CA . ALA A 1 185 ? -0.792 -22.595 8.679 1.00 81.94 185 ALA A CA 1
ATOM 1445 C C . ALA A 1 185 ? -1.368 -23.553 7.614 1.00 81.94 185 ALA A C 1
ATOM 1447 O O . ALA A 1 185 ? -0.596 -24.256 6.966 1.00 81.94 185 ALA A O 1
ATOM 1448 N N . GLY A 1 186 ? -2.695 -23.557 7.427 1.00 78.69 186 GLY A N 1
ATOM 1449 C CA . GLY A 1 186 ? -3.388 -24.350 6.405 1.00 78.69 186 GLY A CA 1
ATOM 1450 C C . GLY A 1 186 ? -3.299 -23.787 4.982 1.00 78.69 186 GLY A C 1
ATOM 1451 O O . GLY A 1 186 ? -3.518 -24.528 4.031 1.00 78.69 186 GLY A O 1
ATOM 1452 N N . ASP A 1 187 ? -2.918 -22.516 4.837 1.00 78.81 187 ASP A N 1
ATOM 1453 C CA . ASP A 1 187 ? -2.978 -21.750 3.583 1.00 78.81 187 ASP A CA 1
ATOM 1454 C C . ASP A 1 187 ? -1.598 -21.268 3.117 1.00 78.81 187 ASP A C 1
ATOM 1456 O O . ASP A 1 187 ? -1.474 -20.503 2.154 1.00 78.81 187 ASP A O 1
ATOM 1460 N N . ILE A 1 188 ? -0.537 -21.690 3.813 1.00 71.12 188 ILE A N 1
ATOM 1461 C CA . ILE A 1 188 ? 0.835 -21.427 3.396 1.00 71.12 188 ILE A CA 1
ATOM 1462 C C . ILE A 1 188 ? 1.149 -22.308 2.187 1.00 71.12 188 ILE A C 1
ATOM 1464 O O . ILE A 1 188 ? 1.356 -23.517 2.306 1.00 71.12 188 ILE A O 1
ATOM 1468 N N . ALA A 1 189 ? 1.254 -21.681 1.021 1.00 61.62 189 ALA A N 1
ATOM 1469 C CA . ALA A 1 189 ? 1.757 -22.328 -0.176 1.00 61.62 189 ALA A CA 1
ATOM 1470 C C . ALA A 1 189 ? 3.278 -22.525 -0.073 1.00 61.62 189 ALA A C 1
ATOM 1472 O O . ALA A 1 189 ? 4.023 -21.666 0.412 1.00 61.62 189 ALA A O 1
ATOM 1473 N N . SER A 1 190 ? 3.767 -23.656 -0.585 1.00 54.47 190 SER A N 1
ATOM 1474 C CA . SER A 1 190 ? 5.193 -24.005 -0.572 1.00 54.47 190 SER A CA 1
ATOM 1475 C C . SER A 1 190 ? 6.059 -23.122 -1.480 1.00 54.47 190 SER A C 1
ATOM 1477 O O . SER A 1 190 ? 7.282 -23.151 -1.344 1.00 54.47 190 SER A O 1
ATOM 1479 N N . ARG A 1 191 ? 5.466 -22.353 -2.408 1.00 51.38 191 ARG A N 1
ATOM 1480 C CA . ARG A 1 191 ? 6.178 -21.431 -3.309 1.00 51.38 191 ARG A CA 1
ATOM 1481 C C . ARG A 1 191 ? 5.331 -20.188 -3.620 1.00 51.38 191 ARG A C 1
ATOM 1483 O O . ARG A 1 191 ? 4.191 -20.358 -4.044 1.00 51.38 191 ARG A O 1
ATOM 1490 N N . PRO A 1 192 ? 5.855 -18.964 -3.450 1.00 54.97 192 PRO A N 1
ATOM 1491 C CA . PRO A 1 192 ? 5.200 -17.752 -3.930 1.00 54.97 192 PRO A CA 1
ATOM 1492 C C . PRO A 1 192 ? 5.404 -17.588 -5.443 1.00 54.97 192 PRO A C 1
ATOM 1494 O O . PRO A 1 192 ? 6.334 -18.142 -6.029 1.00 54.97 192 PRO A O 1
ATOM 1497 N N . GLN A 1 193 ? 4.565 -16.757 -6.060 1.00 54.94 193 GLN A N 1
ATOM 1498 C CA . GLN A 1 193 ? 4.723 -16.325 -7.454 1.00 54.94 193 GLN A CA 1
ATOM 1499 C C . GLN A 1 193 ? 5.923 -15.371 -7.639 1.00 54.94 193 GLN A C 1
ATOM 1501 O O . GLN A 1 193 ? 6.475 -15.276 -8.733 1.00 54.94 193 GLN A O 1
ATOM 1506 N N . PHE A 1 194 ? 6.373 -14.715 -6.558 1.00 52.34 194 PHE A N 1
ATOM 1507 C CA . PHE A 1 194 ? 7.449 -13.722 -6.563 1.00 52.34 194 PHE A CA 1
ATOM 1508 C C . PHE A 1 194 ? 8.399 -13.901 -5.361 1.00 52.34 194 PHE A C 1
ATOM 1510 O O . PHE A 1 194 ? 8.141 -13.398 -4.269 1.00 52.34 194 PHE A O 1
ATOM 1517 N N . GLY A 1 195 ? 9.528 -14.591 -5.561 1.00 53.09 195 GLY A N 1
ATOM 1518 C CA . GLY A 1 195 ? 10.646 -14.644 -4.602 1.00 53.09 195 GLY A CA 1
ATOM 1519 C C . GLY A 1 195 ? 10.744 -15.919 -3.742 1.00 53.09 195 GLY A C 1
ATOM 1520 O O . GLY A 1 195 ? 10.072 -16.906 -4.009 1.00 53.09 195 GLY A O 1
ATOM 1521 N N . PRO A 1 196 ? 11.631 -15.948 -2.729 1.00 49.78 196 PRO A N 1
ATOM 1522 C CA . PRO A 1 196 ? 11.904 -17.148 -1.925 1.00 49.78 196 PRO A CA 1
ATOM 1523 C C . PRO A 1 196 ? 11.057 -17.267 -0.640 1.00 49.78 196 PRO A C 1
ATOM 1525 O O . PRO A 1 196 ? 11.207 -18.232 0.108 1.00 49.78 196 PRO A O 1
ATOM 1528 N N . GLU A 1 197 ? 10.213 -16.281 -0.326 1.00 60.72 197 GLU A N 1
ATOM 1529 C CA . GLU A 1 197 ? 9.466 -16.226 0.938 1.00 60.72 197 GLU A CA 1
ATOM 1530 C C . GLU A 1 197 ? 8.203 -17.101 0.911 1.00 60.72 197 GLU A C 1
ATOM 1532 O O . GLU A 1 197 ? 7.564 -17.245 -0.120 1.00 60.72 197 GLU A O 1
ATOM 1537 N N . LYS A 1 198 ? 7.786 -17.666 2.052 1.00 65.69 198 LYS A N 1
ATOM 1538 C CA . LYS A 1 198 ? 6.521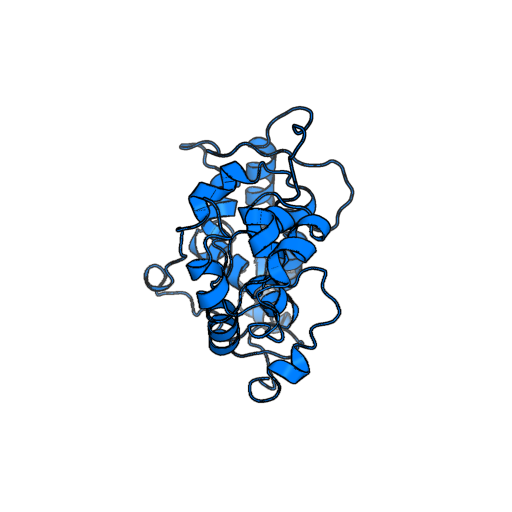 -18.421 2.142 1.00 65.69 198 LYS A CA 1
ATOM 1539 C C . LYS A 1 198 ? 5.339 -17.560 1.669 1.00 65.69 198 LYS A C 1
ATOM 1541 O O . LYS A 1 198 ? 5.163 -16.444 2.164 1.00 65.69 198 LYS A O 1
ATOM 1546 N N . ALA A 1 199 ? 4.539 -18.097 0.750 1.00 77.56 199 ALA A N 1
ATOM 1547 C CA . ALA A 1 199 ? 3.331 -17.451 0.247 1.00 77.56 199 ALA A CA 1
ATOM 1548 C C . ALA A 1 199 ? 2.115 -17.854 1.080 1.00 77.56 199 ALA A C 1
ATOM 1550 O O . ALA A 1 199 ? 2.040 -18.977 1.568 1.00 77.56 199 ALA A O 1
ATOM 1551 N N . ILE A 1 200 ? 1.159 -16.944 1.204 1.00 85.62 200 ILE A N 1
ATOM 1552 C CA . ILE A 1 200 ? -0.160 -17.154 1.797 1.00 85.62 200 ILE A CA 1
ATOM 1553 C C . ILE A 1 200 ? -1.188 -16.790 0.728 1.00 85.62 200 ILE A C 1
ATOM 1555 O O . ILE A 1 200 ? -0.993 -15.797 0.021 1.00 85.62 200 ILE A O 1
ATOM 1559 N N . GLY A 1 201 ? -2.262 -17.569 0.601 1.00 87.94 201 GLY A N 1
ATOM 1560 C CA . GLY A 1 201 ? -3.375 -17.239 -0.293 1.00 87.94 201 GLY A CA 1
ATOM 1561 C C . GLY A 1 201 ? -3.936 -15.843 -0.003 1.00 87.94 201 GLY A C 1
ATOM 1562 O O . GLY A 1 201 ? -4.280 -15.528 1.137 1.00 87.94 201 GLY A O 1
ATOM 1563 N N . LEU A 1 202 ? -4.009 -14.991 -1.028 1.00 90.19 202 LEU A N 1
ATOM 1564 C CA . LEU A 1 202 ? -4.436 -13.601 -0.871 1.00 90.19 202 LEU A CA 1
ATOM 1565 C C . LEU A 1 202 ? -5.898 -13.504 -0.414 1.00 90.19 202 LEU A C 1
ATOM 1567 O O . LEU A 1 202 ? -6.215 -12.677 0.438 1.00 90.19 202 LEU A O 1
ATOM 1571 N N . SER A 1 203 ? -6.763 -14.382 -0.929 1.00 91.44 203 SER A N 1
ATOM 1572 C CA . SER A 1 203 ? -8.181 -14.461 -0.561 1.00 91.44 203 SER A CA 1
ATOM 1573 C C . SER A 1 203 ? -8.380 -14.682 0.939 1.00 91.44 203 SER A C 1
ATOM 1575 O O . SER A 1 203 ? -9.127 -13.943 1.569 1.00 91.44 203 SER A O 1
ATOM 1577 N N . VAL A 1 204 ? -7.649 -15.624 1.537 1.00 91.88 204 VAL A N 1
ATOM 1578 C CA . VAL A 1 204 ? -7.763 -15.953 2.967 1.00 91.88 204 VAL A CA 1
ATOM 1579 C C . VAL A 1 204 ? -7.314 -14.786 3.850 1.00 91.88 204 VAL A C 1
ATOM 1581 O O . VAL A 1 204 ? -7.937 -14.489 4.871 1.00 91.88 204 VAL A O 1
ATOM 1584 N N . VAL A 1 205 ? -6.258 -14.071 3.446 1.00 93.31 205 VAL A N 1
ATOM 1585 C CA . VAL A 1 205 ? -5.819 -12.852 4.146 1.00 93.31 205 VAL A CA 1
ATOM 1586 C C . VAL A 1 205 ? -6.881 -11.757 4.053 1.00 93.31 205 VAL A C 1
ATOM 1588 O O . VAL A 1 205 ? -7.131 -11.072 5.045 1.00 93.31 205 VAL A O 1
ATOM 1591 N N . LEU A 1 206 ? -7.509 -11.588 2.887 1.00 94.44 206 LEU A N 1
ATOM 1592 C CA . LEU A 1 206 ? -8.569 -10.599 2.686 1.00 94.44 206 LEU A CA 1
ATOM 1593 C C . LEU A 1 206 ? -9.826 -10.935 3.485 1.00 94.44 206 LEU A C 1
ATOM 1595 O O . LEU A 1 206 ? -10.384 -10.043 4.113 1.00 94.44 206 LEU A O 1
ATOM 1599 N N . GLU A 1 207 ? -10.231 -12.201 3.543 1.00 94.62 207 GLU A N 1
ATOM 1600 C CA . GLU A 1 207 ? -11.343 -12.627 4.393 1.00 94.62 207 GLU A CA 1
ATOM 1601 C C . GLU A 1 207 ? -11.092 -12.305 5.874 1.00 94.62 207 GLU A C 1
ATOM 1603 O O . GLU A 1 207 ? -11.979 -11.801 6.563 1.00 94.62 20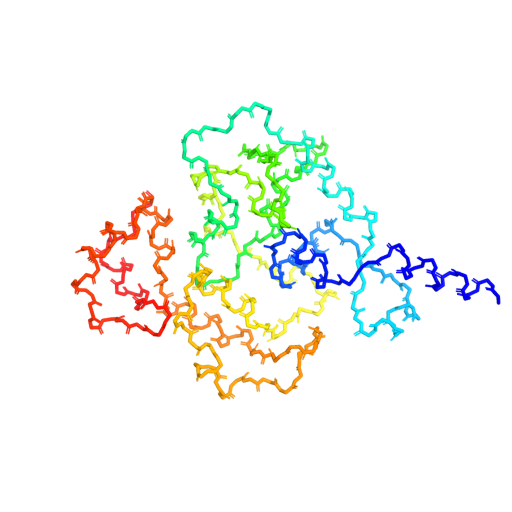7 GLU A O 1
ATOM 1608 N N . GLU A 1 208 ? -9.882 -12.558 6.383 1.00 94.31 208 GLU A N 1
ATOM 1609 C CA . GLU A 1 208 ? -9.515 -12.183 7.755 1.00 94.31 208 GLU A CA 1
ATOM 1610 C C . GLU A 1 208 ? -9.512 -10.659 7.941 1.00 94.31 208 GLU A C 1
ATOM 1612 O O . GLU A 1 208 ? -9.998 -10.160 8.957 1.00 94.31 208 GLU A O 1
ATOM 1617 N N . ALA A 1 209 ? -9.023 -9.902 6.954 1.00 94.81 209 ALA A N 1
ATOM 1618 C CA . ALA A 1 209 ? -9.066 -8.443 6.986 1.00 94.81 209 ALA A CA 1
ATOM 1619 C C . ALA A 1 209 ? -10.511 -7.918 7.024 1.00 94.81 209 ALA A C 1
ATOM 1621 O O . ALA A 1 209 ? -10.810 -6.969 7.747 1.00 94.81 209 ALA A O 1
ATOM 1622 N N . GLN A 1 210 ? -11.426 -8.530 6.272 1.00 95.62 210 GLN A N 1
ATOM 1623 C CA . GLN A 1 210 ? -12.846 -8.170 6.271 1.00 95.62 210 GLN A CA 1
ATOM 1624 C C . GLN A 1 210 ? -13.523 -8.525 7.597 1.00 95.62 210 GLN A C 1
ATOM 1626 O O . GLN A 1 210 ? -14.378 -7.787 8.070 1.00 95.62 210 GLN A O 1
ATOM 1631 N N . ARG A 1 211 ? -13.126 -9.619 8.252 1.00 95.00 211 ARG A N 1
ATOM 1632 C CA . ARG A 1 211 ? -13.697 -10.028 9.549 1.00 95.00 211 ARG A CA 1
ATOM 1633 C C . ARG A 1 211 ? -13.137 -9.240 10.733 1.00 95.00 211 ARG A C 1
ATOM 1635 O O . ARG A 1 211 ? -13.782 -9.186 11.783 1.00 95.00 211 ARG A O 1
ATOM 1642 N N . SER A 1 212 ? -11.956 -8.643 10.593 1.00 93.75 212 SER A N 1
ATOM 1643 C CA . SER A 1 212 ? -11.205 -8.059 11.702 1.00 93.75 212 SER A CA 1
ATOM 1644 C C . SER A 1 212 ? -10.806 -6.607 11.458 1.00 93.75 212 SER A C 1
ATOM 1646 O O . SER A 1 212 ? -10.392 -6.225 10.368 1.00 93.75 212 SER A O 1
ATOM 1648 N N . ILE A 1 213 ? -10.873 -5.790 12.504 1.00 93.56 213 ILE A N 1
ATOM 1649 C CA . ILE A 1 213 ? -10.405 -4.407 12.486 1.00 93.56 213 ILE A CA 1
ATOM 1650 C C . ILE A 1 213 ? -9.232 -4.224 13.447 1.00 93.56 213 ILE A C 1
ATOM 1652 O O . ILE A 1 213 ? -9.283 -4.593 14.630 1.00 93.56 213 ILE A O 1
ATOM 1656 N N . SER A 1 214 ? -8.135 -3.674 12.929 1.00 92.88 214 SER A N 1
ATOM 1657 C CA . SER A 1 214 ? -6.895 -3.552 13.689 1.00 92.88 214 SER A CA 1
ATOM 1658 C C . SER A 1 214 ? -6.912 -2.336 14.621 1.00 92.88 214 SER A C 1
ATOM 1660 O O . SER A 1 214 ? -7.646 -1.369 14.435 1.00 92.88 214 SER A O 1
ATOM 1662 N N . VAL A 1 215 ? -6.030 -2.355 15.626 1.00 90.94 215 VAL A N 1
ATOM 1663 C CA . VAL A 1 215 ? -5.767 -1.191 16.496 1.00 90.94 215 VAL A CA 1
ATOM 1664 C C . VAL A 1 215 ? -5.393 0.036 15.666 1.00 90.94 215 VAL A C 1
ATOM 1666 O O . VAL A 1 215 ? -5.850 1.135 15.962 1.00 90.94 215 VAL A O 1
ATOM 1669 N N . ALA A 1 216 ? -4.537 -0.151 14.658 1.00 91.31 216 ALA A N 1
ATOM 1670 C CA . ALA A 1 216 ? -4.034 0.951 13.853 1.00 91.31 216 ALA A CA 1
ATOM 1671 C C . ALA A 1 216 ? -5.152 1.584 13.024 1.00 91.31 216 ALA A C 1
ATOM 1673 O O . ALA A 1 216 ? -5.245 2.801 12.984 1.00 91.31 216 ALA A O 1
ATOM 1674 N N . GLU A 1 217 ? -6.031 0.769 12.450 1.00 93.06 217 GLU A N 1
ATOM 1675 C CA . GLU A 1 217 ? -7.168 1.244 11.662 1.00 93.06 217 GLU A CA 1
ATOM 1676 C C . GLU A 1 217 ? -8.115 2.114 12.494 1.00 93.06 217 GLU A C 1
ATOM 1678 O O . GLU A 1 217 ? -8.398 3.250 12.119 1.00 93.06 217 GLU A O 1
ATOM 1683 N N . ILE A 1 218 ? -8.507 1.649 13.688 1.00 91.75 218 ILE A N 1
ATOM 1684 C CA . ILE A 1 218 ? -9.373 2.427 14.590 1.00 91.75 218 ILE A CA 1
ATOM 1685 C C . ILE A 1 218 ? -8.686 3.727 15.032 1.00 91.75 218 ILE A C 1
ATOM 1687 O O . ILE A 1 218 ? -9.330 4.775 15.120 1.00 91.75 218 ILE A O 1
ATOM 1691 N N . CYS A 1 219 ? -7.391 3.666 15.352 1.00 90.69 219 CYS A N 1
ATOM 1692 C CA . CYS A 1 219 ? -6.629 4.841 15.767 1.00 90.69 219 CYS A CA 1
ATOM 1693 C C . CYS A 1 219 ? -6.536 5.884 14.651 1.00 90.69 219 CYS A C 1
ATOM 1695 O O . CYS A 1 219 ? -6.741 7.059 14.938 1.00 90.69 219 CYS A O 1
ATOM 1697 N N . GLU A 1 220 ? -6.264 5.479 13.409 1.00 90.94 220 GLU A N 1
ATOM 1698 C CA . GLU A 1 220 ? -6.154 6.413 12.284 1.00 90.94 220 GLU A CA 1
ATOM 1699 C C . GLU A 1 220 ? -7.512 7.012 11.896 1.00 90.94 220 GLU A C 1
ATOM 1701 O O . GLU A 1 220 ? -7.585 8.218 11.666 1.00 90.94 220 GLU A O 1
ATOM 1706 N N . HIS A 1 221 ? -8.598 6.227 11.912 1.00 89.62 221 HIS A N 1
ATOM 1707 C CA . HIS A 1 221 ? -9.951 6.750 11.674 1.00 89.62 221 HIS A CA 1
ATOM 1708 C C . HIS A 1 221 ? -10.323 7.859 12.659 1.00 89.62 221 HIS A C 1
ATOM 1710 O O . HIS A 1 221 ? -10.824 8.908 12.267 1.00 89.62 221 HIS A O 1
ATOM 1716 N N . ASN A 1 222 ? -10.037 7.638 13.942 1.00 88.56 222 ASN A N 1
ATOM 1717 C CA . ASN A 1 222 ? -10.442 8.550 15.007 1.00 88.56 222 ASN A CA 1
ATOM 1718 C C . ASN A 1 222 ? -9.371 9.586 15.384 1.00 88.56 222 ASN A C 1
ATOM 1720 O O . ASN A 1 222 ? -9.600 10.401 16.280 1.00 88.56 222 ASN A O 1
ATOM 1724 N N . GLN A 1 223 ? -8.184 9.519 14.773 1.00 88.00 223 GLN A N 1
ATOM 1725 C CA . GLN A 1 223 ? -6.989 10.276 15.172 1.00 88.00 223 GLN A CA 1
ATOM 1726 C C . GLN A 1 223 ? -6.655 10.113 16.662 1.00 88.00 223 GLN A C 1
ATOM 1728 O O . GLN A 1 223 ? -6.353 11.062 17.395 1.00 88.00 223 GLN A O 1
ATOM 1733 N N . TRP A 1 224 ? -6.762 8.882 17.156 1.00 89.44 224 TRP A N 1
ATOM 1734 C CA . TRP A 1 224 ? -6.533 8.552 18.557 1.00 89.44 224 TRP A CA 1
ATOM 1735 C C . TRP A 1 224 ? -5.163 7.933 18.780 1.00 89.44 224 TRP A C 1
ATOM 1737 O O . TRP A 1 224 ? -4.644 7.167 17.975 1.00 89.44 224 TRP A O 1
ATOM 1747 N N . SER A 1 225 ? -4.603 8.192 19.962 1.00 87.00 225 SER A N 1
ATOM 1748 C CA . SER A 1 225 ? -3.464 7.414 20.433 1.00 87.00 225 SER A CA 1
ATOM 1749 C C . SER A 1 225 ? -3.908 5.997 20.837 1.00 87.00 225 SER A C 1
ATOM 1751 O O . SER A 1 225 ? -5.009 5.829 21.378 1.00 87.00 225 SER A O 1
ATOM 1753 N N . PRO A 1 226 ? -3.034 4.977 20.717 1.00 87.06 226 PRO A N 1
ATOM 1754 C CA . PRO A 1 226 ? -3.334 3.623 21.195 1.00 87.06 226 PRO A CA 1
ATOM 1755 C C . PRO A 1 226 ? -3.746 3.571 22.675 1.00 87.06 226 PRO A C 1
ATOM 1757 O O . PRO A 1 226 ? -4.560 2.741 23.081 1.00 87.06 226 PRO A O 1
ATOM 1760 N N . ARG A 1 227 ? -3.222 4.495 23.497 1.00 87.44 227 ARG A N 1
ATOM 1761 C CA . ARG A 1 227 ? -3.587 4.622 24.915 1.00 87.44 227 ARG A CA 1
ATOM 1762 C C . ARG A 1 227 ? -5.046 5.037 25.096 1.00 87.44 227 ARG A C 1
ATOM 1764 O O . ARG A 1 227 ? -5.710 4.493 25.975 1.00 87.44 227 ARG A O 1
ATOM 1771 N N . ARG A 1 228 ? -5.543 5.971 24.277 1.00 88.31 228 ARG A N 1
ATOM 1772 C CA . ARG A 1 228 ? -6.954 6.384 24.292 1.00 88.31 228 ARG A CA 1
ATOM 1773 C C . ARG A 1 228 ? -7.855 5.240 23.839 1.00 88.31 228 ARG A C 1
ATOM 1775 O O . ARG A 1 228 ? -8.847 4.967 24.510 1.00 88.31 228 ARG A O 1
ATOM 1782 N N . LEU A 1 229 ? -7.472 4.534 22.770 1.00 88.94 229 LEU A N 1
ATOM 1783 C CA . LEU A 1 229 ? -8.238 3.395 22.265 1.00 88.94 229 LEU A CA 1
ATOM 1784 C C . LEU A 1 229 ? -8.414 2.308 23.327 1.00 88.94 229 LEU A C 1
ATOM 1786 O O . LEU A 1 229 ? -9.524 1.811 23.496 1.00 88.94 229 LEU A O 1
ATOM 1790 N N . LYS A 1 230 ? -7.353 1.987 24.084 1.00 86.38 230 LYS A N 1
ATOM 1791 C CA . LYS A 1 230 ? -7.389 0.954 25.132 1.00 86.38 230 LYS A CA 1
ATOM 1792 C C . LYS A 1 230 ? -8.578 1.126 26.080 1.00 86.38 230 LYS A C 1
ATOM 1794 O O . LYS A 1 230 ? -9.220 0.136 26.388 1.00 86.38 230 LYS A O 1
ATOM 1799 N N . GLY A 1 231 ? -8.891 2.350 26.511 1.00 84.69 231 GLY A N 1
ATOM 1800 C CA . GLY A 1 231 ? -10.030 2.604 27.401 1.00 84.69 231 GLY A CA 1
ATOM 1801 C C . GLY A 1 231 ? -11.397 2.383 26.743 1.00 84.69 231 GLY A C 1
ATOM 1802 O O . GLY A 1 231 ? -12.341 1.995 27.420 1.00 84.69 231 GLY A O 1
ATOM 1803 N N . GLN A 1 232 ? -11.498 2.584 25.427 1.00 86.50 232 GLN A N 1
ATOM 1804 C CA . GLN A 1 232 ? -12.754 2.487 24.677 1.00 86.50 232 GLN A CA 1
ATOM 1805 C C . GLN A 1 232 ? -13.102 1.052 24.267 1.00 86.50 232 GLN A C 1
ATOM 1807 O O . GLN A 1 232 ? -14.279 0.713 24.166 1.00 86.50 232 GLN A O 1
ATOM 1812 N N . VAL A 1 233 ? -12.090 0.205 24.049 1.00 87.12 233 VAL A N 1
ATOM 1813 C CA . VAL A 1 233 ? -12.273 -1.171 23.550 1.00 87.12 233 VAL A CA 1
ATOM 1814 C C . VAL A 1 233 ? -12.397 -2.232 24.639 1.00 87.12 233 VAL A C 1
ATOM 1816 O O . VAL A 1 233 ? -12.635 -3.394 24.320 1.00 87.12 233 VAL A O 1
ATOM 1819 N N . LEU A 1 234 ? -12.274 -1.864 25.921 1.00 86.19 234 LEU A N 1
ATOM 1820 C CA . LEU A 1 234 ? -12.436 -2.809 27.038 1.00 86.19 234 LEU A CA 1
ATOM 1821 C C . LEU A 1 234 ? -13.808 -3.493 27.027 1.00 86.19 234 LEU A C 1
ATOM 1823 O O . LEU A 1 234 ? -13.896 -4.686 27.292 1.00 86.19 234 LEU A O 1
ATOM 1827 N N . LYS A 1 235 ? -14.860 -2.762 26.643 1.00 88.94 235 LYS A N 1
ATOM 1828 C CA . LYS A 1 235 ? -16.225 -3.291 26.491 1.00 88.94 235 LYS A CA 1
ATOM 1829 C C . LYS A 1 235 ? -16.394 -4.290 25.336 1.00 88.94 235 LYS A C 1
ATOM 1831 O O . LYS A 1 235 ? -17.441 -4.911 25.235 1.00 88.94 235 LYS A O 1
ATOM 1836 N N . PHE A 1 236 ? -15.385 -4.451 24.477 1.00 90.38 236 PHE A N 1
ATOM 1837 C CA . PHE A 1 236 ? -15.393 -5.383 23.343 1.00 90.38 236 PHE A CA 1
ATOM 1838 C C . PHE A 1 236 ? -14.389 -6.528 23.525 1.00 90.38 236 PHE A C 1
ATOM 1840 O O . PHE A 1 236 ? -13.948 -7.122 22.541 1.00 90.38 236 PHE A O 1
ATOM 1847 N N . ALA A 1 237 ? -13.981 -6.829 24.762 1.00 87.56 237 ALA A N 1
ATOM 1848 C CA . ALA A 1 237 ? -13.011 -7.890 25.043 1.00 87.56 237 ALA A CA 1
ATOM 1849 C C . ALA A 1 237 ? -13.439 -9.248 24.454 1.00 87.56 237 ALA A C 1
ATOM 1851 O O . ALA A 1 237 ? -12.615 -9.930 23.845 1.00 87.56 237 ALA A O 1
ATOM 1852 N N . ASP A 1 238 ? -14.731 -9.575 24.529 1.00 90.44 238 ASP A N 1
ATOM 1853 C CA . ASP A 1 238 ? -15.295 -10.836 24.022 1.00 90.44 238 ASP A CA 1
ATOM 1854 C C . ASP A 1 238 ? -15.335 -10.917 22.485 1.00 90.44 238 ASP A C 1
ATOM 1856 O O . ASP A 1 238 ? -15.515 -11.986 21.907 1.00 90.44 238 ASP A O 1
ATOM 1860 N N . ALA A 1 239 ? -15.133 -9.789 21.800 1.00 91.56 239 ALA A N 1
ATOM 1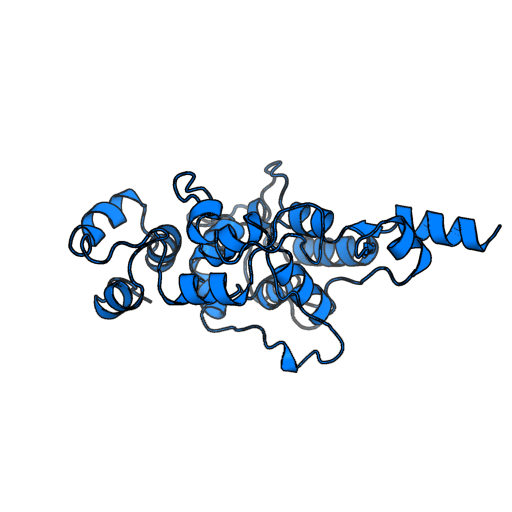861 C CA . ALA A 1 239 ? -15.084 -9.699 20.343 1.00 91.56 239 ALA A CA 1
ATOM 1862 C C . ALA A 1 239 ? -13.645 -9.671 19.796 1.00 91.56 239 ALA A C 1
ATOM 1864 O O . ALA A 1 239 ? -13.431 -9.330 18.632 1.00 91.56 239 ALA A O 1
ATOM 1865 N N . ARG A 1 240 ? -12.635 -9.972 20.618 1.00 90.81 240 ARG A N 1
ATOM 1866 C CA . ARG A 1 240 ? -11.226 -9.952 20.206 1.00 90.81 240 ARG A CA 1
ATOM 1867 C C . ARG A 1 240 ? -10.908 -11.090 19.223 1.00 90.81 240 ARG A C 1
ATOM 1869 O O . ARG A 1 240 ? -11.328 -12.226 19.413 1.00 90.81 240 ARG A O 1
ATOM 1876 N N . THR A 1 241 ? -10.107 -10.792 18.204 1.00 89.31 241 THR A N 1
ATOM 1877 C CA . THR A 1 241 ? -9.546 -11.751 17.238 1.00 89.31 241 THR A CA 1
ATOM 1878 C C . THR A 1 241 ? -8.016 -11.805 17.365 1.00 89.31 241 THR A C 1
ATOM 1880 O O . THR A 1 241 ? -7.402 -11.060 18.139 1.00 89.31 241 THR A O 1
ATOM 1883 N N . ALA A 1 242 ? -7.365 -12.678 16.589 1.00 86.00 242 ALA A N 1
ATOM 1884 C CA . ALA A 1 242 ? -5.902 -12.764 16.550 1.00 86.00 242 ALA A CA 1
ATOM 1885 C C . ALA A 1 242 ? -5.235 -11.493 15.984 1.00 86.00 242 ALA A C 1
ATOM 1887 O O . ALA A 1 242 ? -4.088 -11.186 16.321 1.00 86.00 242 ALA A O 1
ATOM 1888 N N . THR A 1 243 ? -5.945 -10.754 15.133 1.00 88.81 243 THR A N 1
ATOM 1889 C CA . THR A 1 243 ? -5.440 -9.596 14.382 1.00 88.81 243 THR A CA 1
ATOM 1890 C C . THR A 1 243 ? -6.018 -8.267 14.890 1.00 88.81 243 THR A C 1
ATOM 1892 O O . THR A 1 243 ? -5.459 -7.202 14.629 1.00 88.81 243 THR A O 1
ATOM 1895 N N . GLY A 1 244 ? -7.087 -8.300 15.688 1.00 91.12 244 GLY A N 1
ATOM 1896 C CA . GLY A 1 244 ? -7.879 -7.115 15.988 1.00 91.12 244 GLY A CA 1
ATOM 1897 C C . GLY A 1 244 ? -9.113 -7.417 16.834 1.00 91.12 244 GLY A C 1
ATOM 1898 O O . GLY A 1 244 ? -9.064 -8.205 17.778 1.00 91.12 244 GLY A O 1
ATOM 1899 N N . TRP A 1 245 ? -10.212 -6.748 16.524 1.00 94.00 245 TRP A N 1
ATOM 1900 C CA . TRP A 1 245 ? -11.553 -7.085 17.009 1.00 94.00 245 TRP A CA 1
ATOM 1901 C C . TRP A 1 245 ? -12.435 -7.459 15.828 1.00 94.00 245 TRP A C 1
ATOM 1903 O O . TRP A 1 245 ? -12.131 -7.075 14.703 1.00 94.00 245 TRP A O 1
ATOM 1913 N N . LYS A 1 246 ? -13.536 -8.168 16.075 1.00 94.88 246 LYS A N 1
ATOM 1914 C CA . LYS A 1 246 ? -14.558 -8.403 15.054 1.00 94.88 246 LYS A CA 1
ATOM 1915 C C . LYS A 1 246 ? -15.020 -7.065 14.483 1.00 94.88 246 LYS A C 1
ATOM 1917 O O . LYS A 1 246 ? -15.480 -6.200 15.233 1.00 94.88 246 LYS A O 1
ATOM 1922 N N . ARG A 1 247 ? -14.886 -6.910 13.168 1.00 94.75 247 ARG A N 1
ATOM 1923 C CA . ARG A 1 247 ? -15.189 -5.672 12.443 1.00 94.75 247 ARG A CA 1
ATOM 1924 C C . ARG A 1 247 ? -16.638 -5.234 12.663 1.00 94.75 247 ARG A C 1
ATOM 1926 O O . ARG A 1 247 ? -16.855 -4.124 13.138 1.00 94.75 247 ARG A O 1
ATOM 1933 N N . GLU A 1 248 ? -17.586 -6.153 12.475 1.00 94.88 248 GLU A N 1
ATOM 1934 C CA . GLU A 1 248 ? -19.031 -5.930 12.663 1.00 94.88 248 GLU A CA 1
ATOM 1935 C C . GLU A 1 248 ? -19.386 -5.340 14.042 1.00 94.88 248 GLU A C 1
ATOM 1937 O O . GLU A 1 248 ? -20.259 -4.482 14.159 1.00 94.88 248 GLU A O 1
ATOM 1942 N N . VAL A 1 249 ? -18.673 -5.755 15.098 1.00 94.19 249 VAL A N 1
ATOM 1943 C CA . VAL A 1 249 ? -18.914 -5.289 16.471 1.00 94.19 249 VAL A CA 1
ATOM 1944 C C . VAL A 1 249 ? -18.427 -3.856 16.641 1.00 94.19 249 VAL A C 1
ATOM 1946 O O . VAL A 1 249 ? -19.104 -3.040 17.263 1.00 94.19 249 VAL A O 1
ATOM 1949 N N . ILE A 1 250 ? -17.249 -3.537 16.104 1.00 93.94 250 ILE A N 1
ATOM 1950 C CA . ILE A 1 250 ? -16.672 -2.196 16.213 1.00 93.94 250 ILE A CA 1
ATOM 1951 C C . ILE A 1 250 ? -17.450 -1.199 15.352 1.00 93.94 250 ILE A C 1
ATOM 1953 O O . ILE A 1 250 ? -17.794 -0.126 15.852 1.00 93.94 250 ILE A O 1
ATOM 1957 N N . GLU A 1 251 ? -17.789 -1.564 14.117 1.00 91.56 251 GLU A N 1
ATOM 1958 C CA . GLU A 1 251 ? -18.609 -0.748 13.212 1.00 91.56 251 GLU A CA 1
ATOM 1959 C C . GLU A 1 251 ? -20.005 -0.500 13.797 1.00 91.56 251 GLU A C 1
ATOM 1961 O O . GLU A 1 251 ? -20.419 0.651 13.933 1.00 91.56 251 GLU A O 1
ATOM 1966 N N . GLY A 1 252 ? -20.684 -1.548 14.278 1.00 90.75 252 GLY A N 1
ATOM 1967 C CA . GLY A 1 252 ? -22.000 -1.432 14.918 1.00 90.75 252 GLY A CA 1
ATOM 1968 C C . GLY A 1 252 ? -21.998 -0.678 16.253 1.00 90.75 252 GLY A C 1
ATOM 1969 O O . GLY A 1 252 ? -23.056 -0.295 16.748 1.00 90.75 252 GLY A O 1
ATOM 1970 N N . SER A 1 253 ? -20.827 -0.436 16.848 1.00 89.94 253 SER A N 1
ATOM 1971 C CA . SER A 1 253 ? -20.715 0.271 18.127 1.00 89.94 253 SER A CA 1
ATOM 1972 C C . SER A 1 253 ? -20.623 1.795 18.021 1.00 89.94 253 SER A C 1
ATOM 1974 O O . SER A 1 253 ? -20.619 2.468 19.056 1.00 89.94 253 SER A O 1
ATOM 1976 N N . GLY A 1 254 ? -20.496 2.339 16.804 1.00 85.62 254 GLY A N 1
ATOM 1977 C CA . GLY A 1 254 ? -20.271 3.771 16.573 1.00 85.62 254 GLY A CA 1
ATOM 1978 C C . GLY A 1 254 ? -18.872 4.258 16.972 1.00 85.62 254 GLY A C 1
ATOM 1979 O O . GLY A 1 254 ? -18.666 5.454 17.154 1.00 85.62 254 GLY A O 1
ATOM 1980 N N . LEU A 1 255 ? -17.905 3.346 17.148 1.00 86.88 255 LEU A N 1
ATOM 1981 C CA . LEU A 1 255 ? -16.527 3.694 17.518 1.00 86.88 255 LEU A CA 1
ATOM 1982 C C . LEU A 1 255 ? -15.728 4.286 16.347 1.00 86.88 255 LEU A C 1
ATOM 1984 O O . LEU A 1 255 ? -14.706 4.923 1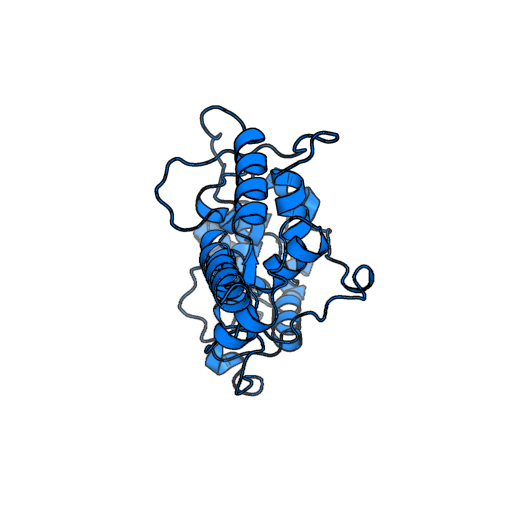6.577 1.00 86.88 255 LEU A O 1
ATOM 1988 N N . LEU A 1 256 ? -16.148 4.045 15.107 1.00 84.62 256 LEU A N 1
ATOM 1989 C CA . LEU A 1 256 ? -15.542 4.645 13.923 1.00 84.62 256 LEU A CA 1
ATOM 1990 C C . LEU A 1 256 ? -16.319 5.916 13.587 1.00 84.62 256 LEU A C 1
ATOM 1992 O O . LEU A 1 256 ? -17.394 5.848 12.997 1.00 84.62 256 LEU A O 1
ATOM 1996 N N . THR A 1 257 ? -15.810 7.073 14.010 1.00 69.19 257 THR A N 1
ATOM 1997 C CA . THR A 1 257 ? -16.378 8.362 13.596 1.00 69.19 257 THR A CA 1
ATOM 1998 C C . THR A 1 257 ? -15.720 8.812 12.295 1.00 69.19 257 THR A C 1
ATOM 2000 O O . THR A 1 257 ? -14.492 8.863 12.225 1.00 69.19 257 THR A O 1
ATOM 2003 N N . SER A 1 258 ? -16.537 9.105 11.281 1.00 56.09 258 SER A N 1
ATOM 2004 C CA . SER A 1 258 ? -16.134 9.606 9.957 1.00 56.09 258 SER A CA 1
ATOM 2005 C C . SER A 1 258 ? -15.453 10.967 10.006 1.00 56.09 258 SER A C 1
ATOM 2007 O O . SER A 1 258 ? -15.991 11.870 10.682 1.00 56.09 258 SER A O 1
#

Foldseek 3Di:
DVLVVVLVVLLVQWDFLVVLCVQQVHFSLLSVLCVLLVLWDWRPPPVNCVVVVGIIIGVVSVVLLVVLLQVLADDDDDDPQWAQQLLLQLLAALDHQNSNVVSCLSSPDPVGRRPFYWHAAPDPDSHRSRRITHHSVSCVVRNPPDDDCVSPVPDDGFQWGAPSNLCSRLVVVPPVQQDVCVVQVVFFDCDGPGDNGTIGGPVVSSVVRNQFRALSNLCSQVVHDSVVVVVVCPVQPVQADSRHGGPCVCVVVCSRDD

Nearest PDB structures (foldseek):
  8eui-assembly1_n  TM=6.002E-01  e=5.907E+00  Schizosaccharomyces pombe
  8eug-assembly1_n  TM=5.985E-01  e=8.707E+00  Schizosaccharomyces pombe
  8fkv-assembly1_SM  TM=5.681E-01  e=6.599E+00  Homo sapiens
  8esr-assembly1_n  TM=5.966E-01  e=9.203E+00  Schizosaccharomyces pombe

Solvent-accessible surface area (backbone atoms only — not comparable to full-atom values): 14312 Å² total; per-residue (Å²): 110,69,67,61,53,50,36,53,45,51,53,71,50,28,43,45,51,68,59,52,23,52,42,43,54,48,38,69,70,32,51,52,35,25,37,73,68,70,49,38,45,68,54,78,56,64,67,35,32,60,76,64,73,46,61,32,28,30,47,63,37,47,50,51,46,49,52,34,30,59,73,46,39,46,84,79,82,76,60,94,75,48,36,31,38,65,59,46,54,26,45,51,56,40,39,77,67,40,44,30,63,52,50,48,37,42,31,32,43,100,89,46,66,39,88,53,76,32,26,70,52,89,62,89,57,79,21,44,27,63,24,34,28,28,46,57,72,73,51,55,80,49,70,81,46,70,78,70,67,78,84,43,81,89,62,86,75,80,67,51,33,39,66,70,36,46,33,55,39,41,34,41,79,90,52,85,84,56,60,60,68,70,75,40,56,93,46,55,40,97,65,36,98,76,67,92,54,62,12,32,44,38,63,62,50,38,53,51,12,54,49,30,39,21,70,48,22,56,22,51,51,57,74,43,53,72,73,61,48,54,73,69,49,60,88,45,60,93,42,56,52,85,71,27,29,38,26,71,59,46,61,75,63,63,71,69,50,132